Protein AF-A0ABD0PUJ6-F1 (afdb_monomer_lite)

pLDDT: mean 71.78, std 18.96, range [33.62, 95.44]

Structure (mmCIF, N/CA/C/O backbone):
data_AF-A0ABD0PUJ6-F1
#
_entry.id   AF-A0ABD0PUJ6-F1
#
loop_
_atom_site.group_PDB
_atom_site.id
_atom_site.type_symbol
_atom_site.label_atom_id
_atom_site.label_alt_id
_atom_site.label_comp_id
_atom_site.label_asym_id
_atom_site.label_entity_id
_atom_site.label_seq_id
_atom_site.pdbx_PDB_ins_code
_atom_site.Cartn_x
_atom_site.Cartn_y
_atom_site.Cartn_z
_atom_site.occupancy
_atom_site.B_iso_or_equiv
_atom_site.auth_seq_id
_atom_site.auth_comp_id
_atom_site.auth_asym_id
_atom_site.auth_atom_id
_atom_site.pdbx_PDB_model_num
ATOM 1 N N . CYS A 1 1 ? -11.481 25.353 15.584 1.00 48.19 1 CYS A N 1
ATOM 2 C CA . CYS A 1 1 ? -12.634 25.153 14.689 1.00 48.19 1 CYS A CA 1
ATOM 3 C C . CYS A 1 1 ? -12.083 24.660 13.369 1.00 48.19 1 CYS A C 1
ATOM 5 O O . CYS A 1 1 ? -11.490 25.476 12.678 1.00 48.19 1 CYS A O 1
ATOM 7 N N . ALA A 1 2 ? -12.184 23.362 13.084 1.00 64.25 2 ALA A N 1
ATOM 8 C CA . ALA A 1 2 ? -11.861 22.863 11.752 1.00 64.25 2 ALA A CA 1
ATOM 9 C C . ALA A 1 2 ? -12.960 23.329 10.790 1.00 64.25 2 ALA A C 1
ATOM 11 O O . ALA A 1 2 ? -14.138 23.351 11.170 1.00 64.25 2 ALA A O 1
ATOM 12 N N . SER A 1 3 ? -12.588 23.780 9.598 1.00 79.81 3 SER A N 1
ATOM 13 C CA . SER A 1 3 ? -13.576 24.074 8.559 1.00 79.81 3 SER A CA 1
ATOM 14 C C . SER A 1 3 ? -14.179 22.763 8.042 1.00 79.81 3 SER A C 1
ATOM 16 O O . SER A 1 3 ? -13.520 21.732 8.055 1.00 79.81 3 SER A O 1
ATOM 18 N N . GLU A 1 4 ? -15.429 22.774 7.579 1.00 75.75 4 GLU A N 1
ATOM 19 C CA . GLU A 1 4 ? -16.099 21.579 7.026 1.00 75.75 4 GLU A CA 1
ATOM 20 C C . GLU A 1 4 ? -15.274 20.906 5.914 1.00 75.75 4 GLU A C 1
ATOM 22 O O . GLU A 1 4 ? -15.232 19.687 5.807 1.00 75.75 4 GLU A O 1
ATOM 27 N N . ARG A 1 5 ? -14.523 21.709 5.152 1.00 75.00 5 ARG A N 1
ATOM 28 C CA . ARG A 1 5 ? -13.597 21.231 4.120 1.00 75.00 5 ARG A CA 1
ATOM 29 C C . ARG A 1 5 ? -12.412 20.456 4.693 1.00 75.00 5 ARG A C 1
ATOM 31 O O . ARG A 1 5 ? -12.070 19.427 4.140 1.00 75.00 5 ARG A O 1
ATOM 38 N N . GLU A 1 6 ? -11.835 20.910 5.804 1.00 81.25 6 GLU A N 1
ATOM 39 C CA . GLU A 1 6 ? -10.736 20.200 6.483 1.00 81.25 6 GLU A CA 1
ATOM 40 C C . GLU A 1 6 ? -11.202 18.861 7.074 1.00 81.25 6 GLU A C 1
ATOM 42 O O . GLU A 1 6 ? -10.411 17.935 7.212 1.00 81.25 6 GLU A O 1
ATOM 47 N N . VAL A 1 7 ? -12.485 18.738 7.428 1.00 80.81 7 VAL A N 1
ATOM 48 C CA . VAL A 1 7 ? -13.046 17.482 7.949 1.00 80.81 7 VAL A CA 1
ATOM 49 C C . VAL A 1 7 ? -13.240 16.456 6.828 1.00 80.81 7 VAL A C 1
ATOM 51 O O . VAL A 1 7 ? -12.871 15.292 6.989 1.00 80.81 7 VAL A O 1
ATOM 54 N N . LEU A 1 8 ? -13.748 16.896 5.676 1.00 82.12 8 LEU A N 1
ATOM 55 C CA . LEU A 1 8 ? -13.951 16.052 4.493 1.00 82.12 8 LEU A CA 1
ATOM 56 C C . LEU A 1 8 ? -12.642 15.657 3.783 1.00 82.12 8 LEU A C 1
ATOM 58 O O . LEU A 1 8 ? -12.652 14.796 2.913 1.00 82.12 8 LEU A O 1
ATOM 62 N N . GLU A 1 9 ? -11.502 16.252 4.144 1.00 83.44 9 GLU A N 1
ATOM 63 C CA . GLU A 1 9 ? -10.187 15.774 3.689 1.00 83.44 9 GLU A CA 1
ATOM 64 C C . GLU A 1 9 ? -9.782 14.445 4.348 1.00 83.44 9 GLU A C 1
ATOM 66 O O . GLU A 1 9 ? -8.914 13.744 3.830 1.00 83.44 9 GLU A O 1
ATOM 71 N N . VAL A 1 10 ? -10.388 14.099 5.490 1.00 83.06 10 VAL A N 1
ATOM 72 C CA . VAL A 1 10 ? -9.979 12.956 6.324 1.00 83.06 10 VAL A CA 1
ATOM 73 C C . VAL A 1 10 ? -11.026 11.838 6.344 1.00 83.06 10 VAL A C 1
ATOM 75 O O . VAL A 1 10 ? -10.687 10.699 6.655 1.00 83.06 10 VAL A O 1
ATOM 78 N N . CYS A 1 11 ? -12.287 12.136 6.029 1.00 87.81 11 CYS A N 1
ATOM 79 C CA . CYS A 1 11 ? -13.397 11.180 6.047 1.00 87.81 11 CYS A CA 1
ATOM 80 C C . CYS A 1 11 ? -14.320 11.371 4.840 1.00 87.81 11 CYS A C 1
ATOM 82 O O . CYS A 1 11 ? -14.325 12.437 4.228 1.00 87.81 11 CYS A O 1
ATOM 84 N N . ASP A 1 12 ? -15.102 10.340 4.513 1.00 89.56 12 ASP A N 1
ATOM 85 C CA . ASP A 1 12 ? -15.968 10.350 3.330 1.00 89.56 12 ASP A CA 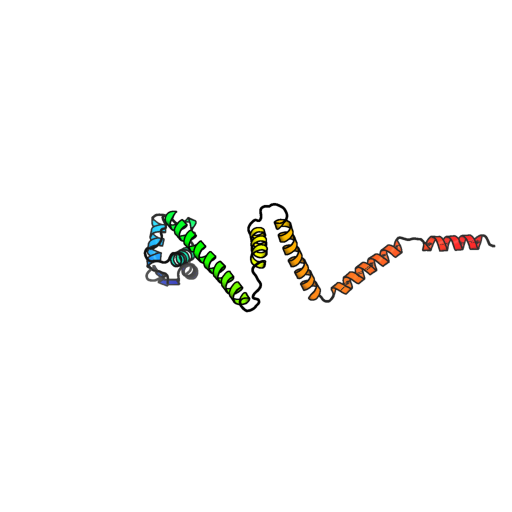1
ATOM 86 C C . ASP A 1 12 ? -17.255 11.160 3.564 1.00 89.56 12 ASP A C 1
ATOM 88 O O . ASP A 1 12 ? -17.769 11.787 2.638 1.00 89.56 12 ASP A O 1
ATOM 92 N N . ASP A 1 13 ? -17.765 11.170 4.801 1.00 90.94 13 ASP A N 1
ATOM 93 C CA . ASP A 1 13 ? -18.911 11.989 5.212 1.00 90.94 13 ASP A CA 1
ATOM 94 C C . ASP A 1 13 ? -18.836 12.345 6.710 1.00 90.94 13 ASP A C 1
ATOM 96 O O . ASP A 1 13 ? -18.272 11.603 7.524 1.00 90.94 13 ASP A O 1
ATOM 100 N N . TYR A 1 14 ? -19.417 13.485 7.084 1.00 91.00 14 TYR A N 1
ATOM 101 C CA . TYR A 1 14 ? -19.434 13.997 8.454 1.00 91.00 14 TYR A CA 1
ATOM 102 C C . TYR A 1 14 ? -20.808 14.559 8.828 1.00 91.00 14 TYR A C 1
ATOM 104 O O . TYR A 1 14 ? -21.217 15.627 8.366 1.00 91.00 14 TYR A O 1
ATOM 112 N N . ASP A 1 15 ? -21.489 13.879 9.753 1.00 90.25 15 ASP A N 1
ATOM 113 C CA . ASP A 1 15 ? -22.721 14.385 10.354 1.00 90.25 15 ASP A CA 1
ATOM 114 C C . ASP A 1 15 ? -22.376 15.287 11.545 1.00 90.25 15 ASP A C 1
ATOM 116 O O . ASP A 1 15 ? -22.024 14.833 12.641 1.00 90.25 15 ASP A O 1
ATOM 120 N N . ARG A 1 16 ? -22.513 16.599 11.336 1.00 87.44 16 ARG A N 1
ATOM 121 C CA . ARG A 1 16 ? -22.239 17.621 12.352 1.00 87.44 16 ARG A CA 1
ATOM 122 C C . ARG A 1 16 ? -23.242 17.616 13.508 1.00 87.44 16 ARG A C 1
ATOM 124 O O . ARG A 1 16 ? -22.875 18.026 14.609 1.00 87.44 16 ARG A O 1
ATOM 131 N N . GLU A 1 17 ? -24.490 17.205 13.284 1.00 89.94 17 GLU A N 1
ATOM 132 C CA . GLU A 1 17 ? -25.516 17.199 14.335 1.00 89.94 17 GLU A CA 1
ATOM 133 C C . GLU A 1 17 ? -25.237 16.100 15.361 1.00 89.94 17 GLU A C 1
ATOM 135 O O . GLU A 1 17 ? -25.413 16.308 16.564 1.00 89.94 17 GLU A O 1
ATOM 140 N N . ARG A 1 18 ? -24.752 14.949 14.886 1.00 90.44 18 ARG A N 1
ATOM 141 C CA . ARG A 1 18 ? -24.402 13.793 15.725 1.00 90.44 18 ARG A CA 1
ATOM 142 C C . ARG A 1 18 ? -22.924 13.719 16.094 1.00 90.44 18 ARG A C 1
ATOM 144 O O . ARG A 1 18 ? -22.562 12.968 16.996 1.00 90.44 18 ARG A O 1
ATOM 151 N N . ASN A 1 19 ? -22.090 14.533 15.448 1.00 88.75 19 ASN A N 1
ATOM 152 C CA . ASN A 1 19 ? -20.634 14.469 15.529 1.00 88.75 19 ASN A CA 1
ATOM 153 C C . ASN A 1 19 ? -20.108 13.060 15.193 1.00 88.75 19 ASN A C 1
ATOM 155 O O . ASN A 1 19 ? -19.276 12.498 15.911 1.00 88.75 19 ASN A O 1
ATOM 159 N N . GLU A 1 20 ? -20.634 12.495 14.109 1.00 91.00 20 GLU A N 1
ATOM 160 C CA . GLU A 1 20 ? -20.319 11.155 13.613 1.00 91.00 20 GLU A CA 1
ATOM 161 C C . GLU A 1 20 ? -19.512 11.261 12.311 1.00 91.00 20 GLU A C 1
ATOM 163 O O . GLU A 1 20 ? -19.820 12.076 11.442 1.00 91.00 20 GLU A O 1
ATOM 168 N N . PHE A 1 21 ? -18.466 10.441 12.195 1.00 90.94 21 PHE A N 1
ATOM 169 C CA . PHE A 1 21 ? -17.596 10.366 11.019 1.00 90.94 21 PHE A CA 1
ATOM 170 C C . PHE A 1 21 ? -17.865 9.059 10.284 1.00 90.94 21 PHE A C 1
ATOM 172 O O . PHE A 1 21 ? -17.883 7.993 10.909 1.00 90.94 21 PHE A O 1
ATOM 179 N N . PHE A 1 22 ? -18.026 9.138 8.968 1.00 91.12 22 PHE A N 1
ATOM 180 C CA . PHE A 1 22 ? -18.274 7.985 8.117 1.00 91.12 22 PHE A CA 1
ATOM 181 C C . PHE A 1 22 ? -17.071 7.703 7.221 1.00 91.12 22 PHE A C 1
ATOM 183 O O . PHE A 1 22 ? -16.451 8.604 6.655 1.00 91.12 22 PHE A O 1
ATOM 190 N N . PHE A 1 23 ? -16.768 6.413 7.106 1.00 91.81 23 PHE A N 1
ATOM 191 C CA . PHE A 1 23 ? -15.711 5.874 6.263 1.00 91.81 23 PHE A CA 1
ATOM 192 C C . PHE A 1 23 ? -16.315 4.720 5.459 1.00 91.81 23 PHE A C 1
ATOM 194 O O . PHE A 1 23 ? -16.749 3.729 6.053 1.00 91.81 23 PHE A O 1
ATOM 201 N N . ASP A 1 24 ? -16.343 4.822 4.131 1.00 91.12 24 ASP A N 1
ATOM 202 C CA . ASP A 1 24 ? -16.827 3.776 3.217 1.00 91.12 24 ASP A CA 1
ATOM 203 C C . ASP A 1 24 ? -15.743 2.706 3.003 1.00 91.12 24 ASP A C 1
ATOM 205 O O . ASP A 1 24 ? -15.257 2.441 1.902 1.00 91.12 24 ASP A O 1
ATOM 209 N N . ARG A 1 25 ? -15.269 2.147 4.121 1.00 91.00 25 ARG A N 1
ATOM 210 C CA . ARG A 1 25 ? -14.115 1.245 4.208 1.00 91.00 25 ARG A CA 1
ATOM 211 C C . ARG A 1 25 ? -14.482 -0.057 4.909 1.00 91.00 25 ARG A C 1
ATOM 213 O O . ARG A 1 25 ? -15.560 -0.215 5.483 1.00 91.00 25 ARG A O 1
ATOM 220 N N . HIS A 1 26 ? -13.559 -1.017 4.894 1.00 90.12 26 HIS A N 1
ATOM 221 C CA . HIS A 1 26 ? -13.810 -2.331 5.478 1.00 90.12 26 HIS A CA 1
ATOM 222 C C . HIS A 1 26 ? -13.917 -2.260 7.012 1.00 90.12 26 HIS A C 1
ATOM 224 O O . HIS A 1 26 ? -12.926 -2.063 7.720 1.00 90.12 26 HIS A O 1
ATOM 230 N N . SER A 1 27 ? -15.120 -2.487 7.543 1.00 90.62 27 SER A N 1
ATOM 231 C CA . SER A 1 27 ? -15.425 -2.356 8.977 1.00 90.62 27 SER A CA 1
ATOM 232 C C . SER A 1 27 ? -14.567 -3.255 9.875 1.00 90.62 27 SER A C 1
ATOM 234 O O . SER A 1 27 ? -14.161 -2.848 10.964 1.00 90.62 27 SER A O 1
ATOM 236 N N . GLU A 1 28 ? -14.228 -4.462 9.415 1.00 90.38 28 GLU A N 1
ATOM 237 C CA . GLU A 1 28 ? -13.378 -5.384 10.176 1.00 90.38 28 GLU A CA 1
ATOM 238 C C . GLU A 1 28 ? -11.932 -4.877 10.289 1.00 90.38 28 GLU A C 1
ATOM 240 O O . GLU A 1 28 ? -11.300 -5.033 11.333 1.00 90.38 28 GLU A O 1
ATOM 245 N N . ALA A 1 29 ? -11.423 -4.202 9.250 1.00 93.31 29 ALA A N 1
ATOM 246 C CA . ALA A 1 29 ? -10.083 -3.625 9.274 1.00 93.31 29 ALA A CA 1
ATOM 247 C C . ALA A 1 29 ? -10.011 -2.459 10.255 1.00 93.31 29 ALA A C 1
ATOM 249 O O . ALA A 1 29 ? -9.074 -2.378 11.055 1.00 93.31 29 ALA A O 1
ATOM 250 N N . PHE A 1 30 ? -11.046 -1.616 10.256 1.00 92.69 30 PHE A N 1
ATOM 251 C CA . PHE A 1 30 ? -11.155 -0.472 11.154 1.00 92.69 30 PHE A CA 1
ATOM 252 C C . PHE A 1 30 ? -10.999 -0.865 12.629 1.00 92.69 30 PHE A C 1
ATOM 254 O O . PHE A 1 30 ? -10.288 -0.196 13.378 1.00 92.69 30 PHE A O 1
ATOM 261 N N . GLY A 1 31 ? -11.568 -2.001 13.047 1.00 93.00 31 GLY A N 1
ATOM 262 C CA . GLY A 1 31 ? -11.396 -2.510 14.410 1.00 93.00 31 GLY A CA 1
ATOM 263 C C . GLY A 1 31 ? -9.926 -2.725 14.793 1.00 93.00 31 GLY A C 1
ATOM 264 O O . GLY A 1 31 ? -9.498 -2.328 15.877 1.00 93.00 31 GLY A O 1
ATOM 265 N N . PHE A 1 32 ? -9.124 -3.295 13.892 1.00 92.69 32 PHE A N 1
ATOM 266 C CA . PHE A 1 32 ? -7.699 -3.547 14.127 1.00 92.69 32 PHE A CA 1
ATOM 267 C C . PHE A 1 32 ? -6.852 -2.274 14.061 1.00 92.69 32 PHE A C 1
ATOM 269 O O . PHE A 1 32 ? -5.883 -2.143 14.811 1.00 92.69 32 PHE A O 1
ATOM 276 N N . ILE A 1 33 ? -7.251 -1.305 13.239 1.00 93.38 33 ILE A N 1
ATOM 277 C CA . ILE A 1 33 ? -6.629 0.023 13.200 1.00 93.38 33 ILE A CA 1
ATOM 278 C C . ILE A 1 33 ? -6.886 0.771 14.510 1.00 93.38 33 ILE A C 1
ATOM 280 O O . ILE A 1 33 ? -5.956 1.309 15.107 1.00 93.38 33 ILE A O 1
ATOM 284 N N . MET A 1 34 ? -8.108 0.717 15.042 1.00 92.12 34 MET A N 1
ATOM 285 C CA . MET A 1 34 ? -8.430 1.301 16.347 1.00 92.12 34 MET A CA 1
ATOM 286 C C . MET A 1 34 ? -7.661 0.629 17.493 1.00 92.12 34 MET A C 1
ATOM 288 O O . MET A 1 34 ? -7.227 1.302 18.432 1.00 92.12 34 MET A O 1
ATOM 292 N N . LEU A 1 35 ? -7.432 -0.688 17.419 1.00 92.44 35 LEU A N 1
ATOM 293 C CA . LEU A 1 35 ? -6.550 -1.386 18.361 1.00 92.44 35 LEU A CA 1
ATOM 294 C C . LEU A 1 35 ? -5.107 -0.877 18.268 1.00 92.44 35 LEU A C 1
ATOM 296 O O . LEU A 1 35 ? -4.473 -0.693 19.307 1.00 92.44 35 LEU A O 1
ATOM 300 N N . TYR A 1 36 ? -4.598 -0.608 17.067 1.00 93.75 36 TYR A N 1
ATOM 301 C CA . TYR A 1 36 ? -3.282 0.002 16.895 1.00 93.75 36 TYR A CA 1
ATOM 302 C C . TYR A 1 36 ? -3.221 1.409 17.498 1.00 93.75 36 TYR A C 1
ATOM 304 O O . TYR A 1 36 ? -2.312 1.677 18.278 1.00 93.75 36 TYR A O 1
ATOM 312 N N . VAL A 1 37 ? -4.215 2.267 17.257 1.00 93.75 37 VAL A N 1
ATOM 313 C CA . VAL A 1 37 ? -4.270 3.610 17.867 1.00 93.75 37 VAL A CA 1
ATOM 314 C C . VAL A 1 37 ? -4.269 3.529 19.400 1.00 93.75 37 VAL A C 1
ATOM 316 O O . VAL A 1 37 ? -3.638 4.342 20.072 1.00 93.75 37 VAL A O 1
ATOM 319 N N . LYS A 1 38 ? -4.939 2.524 19.976 1.00 94.00 38 LYS A N 1
ATOM 320 C CA . LYS A 1 38 ? -5.047 2.360 21.432 1.00 94.00 38 LYS A CA 1
ATOM 321 C C . LYS A 1 38 ? -3.825 1.708 22.085 1.00 94.00 38 LYS A C 1
ATOM 323 O O . LYS A 1 38 ? -3.465 2.075 23.201 1.00 94.00 38 LYS A O 1
ATOM 328 N N . TYR A 1 39 ? -3.239 0.699 21.446 1.00 92.12 39 TYR A N 1
ATOM 329 C CA . TYR A 1 39 ? -2.227 -0.177 22.052 1.00 92.12 39 TYR A CA 1
ATOM 330 C C . TYR A 1 39 ? -0.851 -0.093 21.380 1.00 92.12 39 TYR A C 1
ATOM 332 O O . TYR A 1 39 ? 0.102 -0.688 21.881 1.00 92.12 39 TYR A O 1
ATOM 340 N N . GLY A 1 40 ? -0.740 0.599 20.246 1.00 90.38 40 GLY A N 1
ATOM 341 C CA . GLY A 1 40 ? 0.488 0.750 19.464 1.00 90.38 40 GLY A CA 1
ATOM 342 C C . GLY A 1 40 ? 0.939 -0.516 18.733 1.00 90.38 40 GLY A C 1
ATOM 343 O O . GLY A 1 40 ? 2.065 -0.566 18.250 1.00 90.38 40 GLY A O 1
ATOM 344 N N . LYS A 1 41 ? 0.101 -1.559 18.675 1.00 87.25 41 LYS A N 1
ATOM 345 C CA . LYS A 1 41 ? 0.443 -2.849 18.058 1.00 87.25 41 LYS A CA 1
ATOM 346 C C . LYS A 1 41 ? -0.512 -3.187 16.930 1.00 87.25 41 LYS A C 1
ATOM 348 O O . LYS A 1 41 ? -1.682 -3.471 17.187 1.00 87.25 41 LYS A O 1
ATOM 353 N N . LEU A 1 42 ? 0.001 -3.199 15.703 1.00 93.00 42 LEU A N 1
ATOM 354 C CA . LEU A 1 42 ? -0.770 -3.556 14.521 1.00 93.00 42 LEU A CA 1
ATOM 355 C C . LEU A 1 42 ? -0.559 -5.031 14.178 1.00 93.00 42 LEU A C 1
ATOM 357 O O . LEU A 1 42 ? 0.564 -5.541 14.132 1.00 93.00 42 LEU A O 1
ATOM 361 N N . ARG A 1 43 ? -1.667 -5.724 13.934 1.00 91.94 43 ARG A N 1
ATOM 362 C CA . ARG A 1 43 ? -1.697 -7.109 13.468 1.00 91.94 43 ARG A CA 1
ATOM 363 C C . ARG A 1 43 ? -2.693 -7.225 12.334 1.00 91.94 43 ARG A C 1
ATOM 365 O O . ARG A 1 43 ? -3.621 -6.427 12.240 1.00 91.94 43 ARG A O 1
ATOM 372 N N . PHE A 1 44 ? -2.518 -8.256 11.522 1.00 92.25 44 PHE A N 1
ATOM 373 C CA . PHE A 1 44 ? -3.481 -8.575 10.486 1.00 92.25 44 PHE A CA 1
ATOM 374 C C . PHE A 1 44 ? -4.852 -8.944 11.043 1.00 92.25 44 PHE A C 1
ATOM 376 O O . PHE A 1 44 ? -4.969 -9.650 12.050 1.00 92.25 44 PHE A O 1
ATOM 383 N N . VAL A 1 45 ? -5.865 -8.532 10.292 1.00 91.62 45 VAL A N 1
ATOM 384 C CA . VAL A 1 45 ? -7.257 -8.912 10.500 1.00 91.62 45 VAL A CA 1
ATOM 385 C C . VAL A 1 45 ? -7.436 -10.389 10.111 1.00 91.62 45 VAL A C 1
ATOM 387 O O . VAL A 1 45 ? -6.979 -10.798 9.037 1.00 91.62 45 VAL A O 1
ATOM 390 N N . PRO A 1 46 ? -8.048 -11.223 10.970 1.00 89.25 46 PRO A N 1
ATOM 391 C CA . PRO A 1 46 ? -8.439 -12.583 10.619 1.00 89.25 46 PRO A CA 1
ATOM 392 C C . PRO A 1 46 ? -9.332 -12.600 9.378 1.00 89.25 46 PRO A C 1
ATOM 394 O O . PRO A 1 46 ? -10.099 -11.679 9.160 1.00 89.25 46 PRO A O 1
ATOM 397 N N . HIS A 1 47 ? -9.246 -13.650 8.562 1.00 88.44 47 HIS A N 1
ATOM 398 C CA . HIS A 1 47 ? -10.108 -13.836 7.381 1.00 88.44 47 HIS A CA 1
ATOM 399 C C . HIS A 1 47 ? -10.033 -12.742 6.297 1.00 88.44 47 HIS A C 1
ATOM 401 O O . HIS A 1 47 ? -10.733 -12.844 5.293 1.00 88.44 47 HIS A O 1
ATOM 407 N N . MET A 1 48 ? -9.133 -11.766 6.430 1.00 91.44 48 MET A N 1
ATOM 408 C CA . MET A 1 48 ? -8.848 -10.766 5.408 1.00 91.44 48 MET A CA 1
ATOM 409 C C . MET A 1 48 ? -7.575 -11.129 4.636 1.00 91.44 48 MET A C 1
ATOM 411 O O . MET A 1 48 ? -6.569 -11.534 5.224 1.00 91.44 48 MET A O 1
ATOM 415 N N . CYS A 1 49 ? -7.609 -10.967 3.312 1.00 91.56 49 CYS A N 1
ATOM 416 C CA . CYS A 1 49 ? -6.431 -11.125 2.457 1.00 91.56 49 CYS A CA 1
ATOM 417 C C . CYS A 1 49 ? -5.350 -10.096 2.825 1.00 91.56 49 CYS A C 1
ATOM 419 O O . CYS A 1 49 ? -5.660 -8.935 3.100 1.00 91.56 49 CYS A O 1
ATOM 421 N N . GLU A 1 50 ? -4.080 -10.500 2.779 1.00 91.31 50 GLU A N 1
ATOM 422 C CA . GLU A 1 50 ? -2.941 -9.669 3.169 1.00 91.31 50 GLU A CA 1
ATOM 423 C C . GLU A 1 50 ? -2.842 -8.391 2.325 1.00 91.31 50 GLU A C 1
ATOM 425 O O . GLU A 1 50 ? -2.647 -7.309 2.873 1.00 91.31 50 GLU A O 1
ATOM 430 N N . LEU A 1 51 ? -3.065 -8.500 1.010 1.00 91.31 51 LEU A N 1
ATOM 431 C CA . LEU A 1 51 ? -3.065 -7.357 0.089 1.00 91.31 51 LEU A CA 1
ATOM 432 C C . LEU A 1 51 ? -4.248 -6.413 0.340 1.00 91.31 51 LEU A C 1
ATOM 434 O O . LEU A 1 51 ? -4.105 -5.196 0.270 1.00 91.31 51 LEU A O 1
ATOM 438 N N . SER A 1 52 ? -5.418 -6.965 0.672 1.00 93.06 52 SER A N 1
ATOM 439 C CA . SER A 1 52 ? -6.589 -6.148 1.003 1.00 93.06 52 SER A CA 1
ATOM 440 C C . SER A 1 52 ? -6.364 -5.367 2.292 1.00 93.06 52 SER A C 1
ATOM 442 O O . SER A 1 52 ? -6.724 -4.197 2.365 1.00 93.06 52 SER A O 1
ATOM 444 N N . PHE A 1 53 ? -5.750 -5.995 3.295 1.00 94.00 53 PHE A N 1
ATOM 445 C CA . PHE A 1 53 ? -5.392 -5.310 4.529 1.00 94.00 53 PHE A CA 1
ATOM 446 C C . PHE A 1 53 ? -4.300 -4.258 4.304 1.00 94.00 53 PHE A C 1
ATOM 448 O O . PHE A 1 53 ? -4.358 -3.185 4.893 1.00 94.00 53 PHE A O 1
ATOM 455 N N . TYR A 1 54 ? -3.341 -4.521 3.415 1.00 93.12 54 TYR A N 1
ATOM 456 C CA . TYR A 1 54 ? -2.333 -3.536 3.029 1.00 93.12 54 TYR A CA 1
ATOM 457 C C . TYR A 1 54 ? -2.946 -2.292 2.363 1.00 93.12 54 TYR A C 1
ATOM 459 O O . TYR A 1 54 ? -2.553 -1.173 2.683 1.00 93.12 54 TYR A O 1
ATOM 467 N N . ASN A 1 55 ? -3.964 -2.457 1.512 1.00 93.38 55 ASN A N 1
ATOM 468 C CA . ASN A 1 55 ? -4.696 -1.320 0.940 1.00 93.38 55 ASN A CA 1
ATOM 469 C C . ASN A 1 55 ? -5.408 -0.483 2.008 1.00 93.38 55 ASN A C 1
ATOM 471 O O . ASN A 1 55 ? -5.415 0.744 1.920 1.00 93.38 55 ASN A O 1
ATOM 475 N N . GLU A 1 56 ? -5.984 -1.131 3.025 1.00 94.31 56 GLU A N 1
ATOM 476 C CA . GLU A 1 56 ? -6.517 -0.413 4.182 1.00 94.31 56 GLU A CA 1
ATOM 477 C C . GLU A 1 56 ? -5.391 0.335 4.895 1.00 94.31 56 GLU A C 1
ATOM 479 O O . GLU A 1 56 ? -5.497 1.540 5.083 1.00 94.31 56 GLU A O 1
ATOM 484 N N . MET A 1 57 ? -4.269 -0.316 5.211 1.00 92.88 57 MET A N 1
ATOM 485 C CA . MET A 1 57 ? -3.130 0.358 5.846 1.00 92.88 57 MET A CA 1
ATOM 486 C C . MET A 1 57 ? -2.699 1.625 5.101 1.00 92.88 57 MET A C 1
ATOM 488 O O . MET A 1 57 ? -2.520 2.653 5.746 1.00 92.88 57 MET A O 1
ATOM 492 N N . ILE A 1 58 ? -2.603 1.583 3.770 1.00 92.19 58 ILE A N 1
ATOM 493 C CA . ILE A 1 58 ? -2.280 2.763 2.957 1.00 92.19 58 ILE A CA 1
ATOM 494 C C . ILE A 1 58 ? -3.329 3.864 3.132 1.00 92.19 58 ILE A C 1
ATOM 496 O O . ILE A 1 58 ? -2.956 5.015 3.349 1.00 92.19 58 ILE A O 1
ATOM 500 N N . TYR A 1 59 ? -4.622 3.526 3.063 1.00 91.38 59 TYR A N 1
ATOM 501 C CA . TYR A 1 59 ? -5.707 4.493 3.262 1.00 91.38 59 TYR A CA 1
ATOM 502 C C . TYR A 1 59 ? -5.596 5.191 4.625 1.00 91.38 59 TYR A C 1
ATOM 504 O O . TYR A 1 59 ? -5.715 6.408 4.713 1.00 91.38 59 TYR A O 1
ATOM 512 N N . TRP A 1 60 ? -5.282 4.432 5.676 1.00 91.81 60 TRP A N 1
ATOM 513 C CA . TRP A 1 60 ? -5.114 4.954 7.034 1.00 91.81 60 TRP A CA 1
ATOM 514 C C . TRP A 1 60 ? -3.724 5.565 7.297 1.00 91.81 60 TRP A C 1
ATOM 516 O O . TRP A 1 60 ? -3.428 5.935 8.433 1.00 91.81 60 TRP A O 1
ATOM 526 N N . GLY A 1 61 ? -2.862 5.671 6.278 1.00 90.62 61 GLY A N 1
ATOM 527 C CA . GLY A 1 61 ? -1.529 6.272 6.384 1.00 90.62 61 GLY A CA 1
ATOM 528 C C . GLY A 1 61 ? -0.529 5.453 7.208 1.00 90.62 61 GLY A C 1
ATOM 529 O O . GLY A 1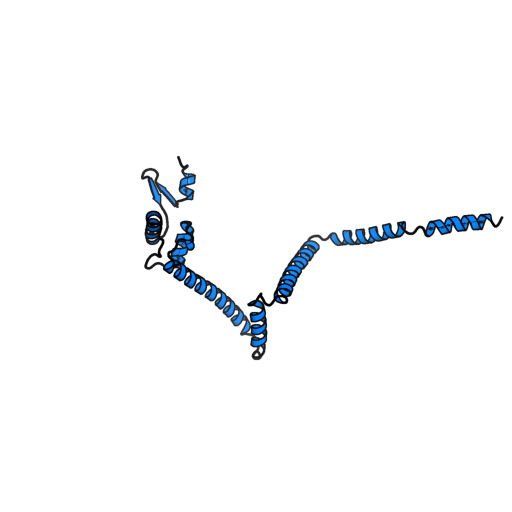 61 ? 0.384 6.010 7.815 1.00 90.62 61 GLY A O 1
ATOM 530 N N . LEU A 1 62 ? -0.707 4.133 7.272 1.00 92.44 62 LEU A N 1
ATOM 531 C CA . LEU A 1 62 ? 0.134 3.215 8.032 1.00 92.44 62 LEU A CA 1
ATOM 532 C C . LEU A 1 62 ? 1.182 2.553 7.134 1.00 92.44 62 LEU A C 1
ATOM 534 O O . LEU A 1 62 ? 0.866 1.941 6.115 1.00 92.44 62 LEU A O 1
ATOM 538 N N . GLU A 1 63 ? 2.437 2.601 7.568 1.00 89.31 63 GLU A N 1
ATOM 539 C CA . GLU A 1 63 ? 3.534 1.882 6.926 1.00 89.31 63 GLU A CA 1
ATOM 540 C C . GLU A 1 63 ? 3.593 0.408 7.360 1.00 89.31 63 GLU A C 1
ATOM 542 O O . GLU A 1 63 ? 3.146 0.031 8.448 1.00 89.31 63 GLU A O 1
ATOM 547 N N . SER A 1 64 ? 4.216 -0.441 6.535 1.00 86.31 64 SER A N 1
ATOM 548 C CA . SER A 1 64 ? 4.470 -1.853 6.870 1.00 86.31 64 SER A CA 1
ATOM 549 C C . SER A 1 64 ? 5.379 -2.033 8.088 1.00 86.31 64 SER A C 1
ATOM 551 O O . SER A 1 64 ? 5.288 -3.054 8.765 1.00 86.31 64 SER A O 1
ATOM 553 N N . SER A 1 65 ? 6.188 -1.023 8.416 1.00 84.62 65 SER A N 1
ATOM 554 C CA . SER A 1 65 ? 7.037 -0.959 9.611 1.00 84.62 65 SER A CA 1
ATOM 555 C C . SER A 1 65 ? 6.241 -0.962 10.925 1.00 84.62 65 SER A C 1
ATOM 557 O O . SER A 1 65 ? 6.774 -1.347 11.965 1.00 84.62 65 SER A O 1
ATOM 559 N N . HIS A 1 66 ? 4.962 -0.567 10.896 1.00 87.06 66 HIS A N 1
ATOM 560 C CA . HIS A 1 66 ? 4.085 -0.570 12.070 1.00 87.06 66 HIS A CA 1
ATOM 561 C C . HIS A 1 66 ? 3.530 -1.959 12.417 1.00 87.06 66 HIS A C 1
ATOM 563 O O . HIS A 1 66 ? 2.950 -2.138 13.492 1.00 87.06 66 HIS A O 1
ATOM 569 N N . LEU A 1 67 ? 3.677 -2.940 11.523 1.00 90.69 67 LEU A N 1
ATOM 570 C CA . LEU A 1 67 ? 3.251 -4.312 11.772 1.00 90.69 67 LEU A CA 1
ATOM 571 C C . LEU A 1 67 ? 4.196 -5.016 12.744 1.00 90.69 67 LEU A C 1
ATOM 573 O O . LEU A 1 67 ? 5.414 -4.879 12.691 1.00 90.69 67 LEU A O 1
ATOM 577 N N . GLU A 1 68 ? 3.629 -5.869 13.596 1.00 88.62 68 GLU A N 1
ATOM 578 C CA . GLU A 1 68 ? 4.429 -6.845 14.336 1.00 88.62 68 GLU A CA 1
ATOM 579 C C . GLU A 1 68 ? 5.197 -7.757 13.363 1.00 88.62 68 GLU A C 1
ATOM 581 O O . GLU A 1 68 ? 4.679 -8.133 12.309 1.00 88.62 68 GLU A O 1
ATOM 586 N N . PHE A 1 69 ? 6.403 -8.181 13.750 1.00 87.69 69 PHE A N 1
ATOM 587 C CA . PHE A 1 69 ? 7.341 -8.915 12.888 1.00 87.69 69 PHE A CA 1
ATOM 588 C C . PHE A 1 69 ? 6.716 -10.107 12.141 1.00 87.69 69 PHE A C 1
ATOM 590 O O . PHE A 1 69 ? 6.982 -10.321 10.960 1.00 87.69 69 PHE A O 1
ATOM 597 N N . CYS A 1 70 ? 5.850 -10.882 12.805 1.00 89.19 70 CYS A N 1
ATOM 598 C CA . CYS A 1 70 ? 5.175 -12.020 12.176 1.00 89.19 70 CYS A CA 1
ATOM 599 C C . CYS A 1 70 ? 4.197 -11.606 11.065 1.00 89.19 70 CYS A C 1
ATOM 601 O O . CYS A 1 70 ? 4.034 -12.331 10.087 1.00 89.19 70 CYS A O 1
ATOM 603 N N . CYS A 1 71 ? 3.548 -10.452 11.215 1.00 90.00 71 CYS A N 1
ATOM 604 C CA . CYS A 1 71 ? 2.632 -9.899 10.228 1.00 90.00 71 CYS A CA 1
ATOM 605 C C . CYS A 1 71 ? 3.419 -9.233 9.100 1.00 90.00 71 CYS A C 1
ATOM 607 O O . CYS A 1 71 ? 3.133 -9.489 7.939 1.00 90.00 71 CYS A O 1
ATOM 609 N N . GLN A 1 72 ? 4.455 -8.461 9.421 1.00 91.31 72 GLN A N 1
ATOM 610 C CA . GLN A 1 72 ? 5.299 -7.839 8.405 1.00 91.31 72 GLN A CA 1
ATOM 611 C C . GLN A 1 72 ? 5.909 -8.886 7.467 1.00 91.31 72 GLN A C 1
ATOM 613 O O . GLN A 1 72 ? 5.711 -8.817 6.261 1.00 91.31 72 GLN A O 1
ATOM 618 N N . ARG A 1 73 ? 6.533 -9.933 8.020 1.00 90.19 73 ARG A N 1
ATOM 619 C CA . ARG A 1 73 ? 7.113 -11.015 7.216 1.00 90.19 73 ARG A CA 1
ATOM 620 C C . ARG A 1 73 ? 6.086 -11.683 6.304 1.00 90.19 73 ARG A C 1
ATOM 622 O O . ARG A 1 73 ? 6.363 -11.935 5.141 1.00 90.19 73 ARG A O 1
ATOM 629 N N . ARG A 1 74 ? 4.887 -11.951 6.829 1.00 90.44 74 ARG A N 1
ATOM 630 C CA . ARG A 1 74 ? 3.807 -12.552 6.041 1.00 90.44 74 ARG A CA 1
ATOM 631 C C . ARG A 1 74 ? 3.355 -11.637 4.900 1.00 90.44 74 ARG A C 1
ATOM 633 O O . ARG A 1 74 ? 2.999 -12.141 3.844 1.00 90.44 74 ARG A O 1
ATOM 640 N N . LEU A 1 75 ? 3.353 -10.318 5.106 1.00 91.19 75 LEU A N 1
ATOM 641 C CA . LEU A 1 75 ? 3.068 -9.354 4.045 1.00 91.19 75 LEU A CA 1
ATOM 642 C C . LEU A 1 75 ? 4.170 -9.361 2.979 1.00 91.19 75 LEU A C 1
ATOM 644 O O . LEU A 1 75 ? 3.860 -9.439 1.795 1.00 91.19 75 LEU A O 1
ATOM 648 N N . ASP A 1 76 ? 5.432 -9.322 3.404 1.00 89.50 76 ASP A N 1
ATOM 649 C CA . ASP A 1 76 ? 6.592 -9.288 2.510 1.00 89.50 76 ASP A CA 1
ATOM 650 C C . ASP A 1 76 ? 6.660 -10.545 1.628 1.00 89.50 76 ASP A C 1
ATOM 652 O O . ASP A 1 76 ? 6.826 -10.435 0.411 1.00 89.50 76 ASP A O 1
ATOM 656 N N . ASP A 1 77 ? 6.440 -11.727 2.216 1.00 88.94 77 ASP A N 1
ATOM 657 C CA . ASP A 1 77 ? 6.379 -13.001 1.489 1.00 88.94 77 ASP A CA 1
ATOM 658 C C . ASP A 1 77 ? 5.294 -12.946 0.391 1.00 88.94 77 ASP A C 1
ATOM 660 O O . ASP A 1 77 ? 5.545 -13.269 -0.771 1.00 88.94 77 ASP A O 1
ATOM 664 N N . ARG A 1 78 ? 4.098 -12.433 0.719 1.00 88.75 78 ARG A N 1
ATOM 665 C CA . ARG A 1 78 ? 2.992 -12.283 -0.245 1.00 88.75 78 ARG A CA 1
ATOM 666 C C . ARG A 1 78 ? 3.263 -11.253 -1.339 1.00 88.75 78 ARG A C 1
ATOM 668 O O . ARG A 1 78 ? 2.840 -11.444 -2.482 1.00 88.75 78 ARG A O 1
ATOM 675 N N . MET A 1 79 ? 3.934 -10.156 -1.001 1.00 85.81 79 MET A N 1
ATOM 676 C CA . MET A 1 79 ? 4.297 -9.115 -1.962 1.00 85.81 79 MET A CA 1
ATOM 677 C C . MET A 1 79 ? 5.332 -9.640 -2.964 1.00 85.81 79 MET A C 1
ATOM 679 O O . MET A 1 79 ? 5.211 -9.392 -4.165 1.00 85.81 79 MET A O 1
ATOM 683 N N . SER A 1 80 ? 6.302 -10.423 -2.478 1.00 83.38 80 SER A N 1
ATOM 684 C CA . SER A 1 80 ? 7.291 -11.112 -3.308 1.00 83.38 80 SER A CA 1
ATOM 685 C C . SER A 1 80 ? 6.624 -12.088 -4.277 1.00 83.38 80 SER A C 1
ATOM 687 O O . SER A 1 80 ? 6.880 -11.999 -5.474 1.00 83.38 80 SER A O 1
ATOM 689 N N . ASP A 1 81 ? 5.730 -12.956 -3.794 1.00 81.25 81 ASP A N 1
ATOM 690 C CA . ASP A 1 81 ? 4.995 -13.917 -4.636 1.00 81.25 81 ASP A CA 1
ATOM 691 C C . ASP A 1 81 ? 4.185 -13.230 -5.746 1.00 81.25 81 ASP A C 1
ATOM 693 O O . ASP A 1 81 ? 4.079 -13.713 -6.873 1.00 81.25 81 ASP A O 1
ATOM 697 N N . THR A 1 82 ? 3.604 -12.073 -5.433 1.00 75.12 82 THR A N 1
ATOM 698 C CA . THR A 1 82 ? 2.836 -11.293 -6.405 1.00 75.12 82 THR A CA 1
ATOM 699 C C . THR A 1 82 ? 3.754 -10.740 -7.499 1.00 75.12 82 THR A C 1
ATOM 701 O O . THR A 1 82 ? 3.472 -10.889 -8.687 1.00 75.12 82 THR A O 1
ATOM 704 N N . TYR A 1 83 ? 4.885 -10.141 -7.119 1.00 69.12 83 TYR A N 1
ATOM 705 C CA . TYR A 1 83 ? 5.864 -9.597 -8.062 1.00 69.12 83 TYR A CA 1
ATOM 706 C C . TYR A 1 83 ? 6.515 -10.682 -8.935 1.00 69.12 83 TYR A C 1
ATOM 708 O O . TYR A 1 83 ? 6.706 -10.481 -10.140 1.00 69.12 83 TYR A O 1
ATOM 716 N N . THR A 1 84 ? 6.830 -11.846 -8.361 1.00 71.19 84 THR A N 1
ATOM 717 C CA . THR A 1 84 ? 7.365 -12.980 -9.123 1.00 71.19 84 THR A CA 1
ATOM 718 C C . THR A 1 84 ? 6.337 -13.511 -10.113 1.00 71.19 84 THR A C 1
ATOM 720 O O . THR A 1 84 ? 6.707 -13.737 -11.260 1.00 71.19 84 THR A O 1
ATOM 723 N N . HIS A 1 85 ? 5.053 -13.607 -9.749 1.00 68.88 85 HIS A N 1
ATOM 724 C CA . HIS A 1 85 ? 4.003 -14.035 -10.679 1.00 68.88 85 HIS A CA 1
ATOM 725 C C . HIS A 1 85 ? 3.863 -13.093 -11.882 1.00 68.88 85 HIS A C 1
ATOM 727 O O . HIS A 1 85 ? 3.837 -13.555 -13.020 1.00 68.88 85 HIS A O 1
ATOM 733 N N . PHE A 1 86 ? 3.858 -11.772 -11.661 1.00 57.56 86 PHE A N 1
ATOM 734 C CA . PHE A 1 86 ? 3.861 -10.798 -12.762 1.00 57.56 86 PHE A CA 1
ATOM 735 C C . PHE A 1 86 ? 5.102 -10.944 -13.651 1.00 57.56 86 PHE A C 1
ATOM 737 O O . PHE A 1 86 ? 5.010 -10.876 -14.876 1.00 57.56 86 PHE A O 1
ATOM 744 N N . THR A 1 87 ? 6.264 -11.191 -13.047 1.00 59.78 87 THR A N 1
ATOM 745 C CA . THR A 1 87 ? 7.516 -11.404 -13.784 1.00 59.78 87 THR A CA 1
ATOM 746 C C . THR A 1 87 ? 7.459 -12.699 -14.607 1.00 59.78 87 THR A C 1
ATOM 748 O O . THR A 1 87 ? 7.836 -12.707 -15.778 1.00 59.78 87 THR A O 1
ATOM 751 N N . GLU A 1 88 ? 6.939 -13.790 -14.042 1.00 60.03 88 GLU A N 1
ATOM 752 C CA . GLU A 1 88 ? 6.758 -15.077 -14.721 1.00 60.03 88 GLU A CA 1
ATOM 753 C C . GLU A 1 88 ? 5.699 -15.029 -15.835 1.00 60.03 88 GLU 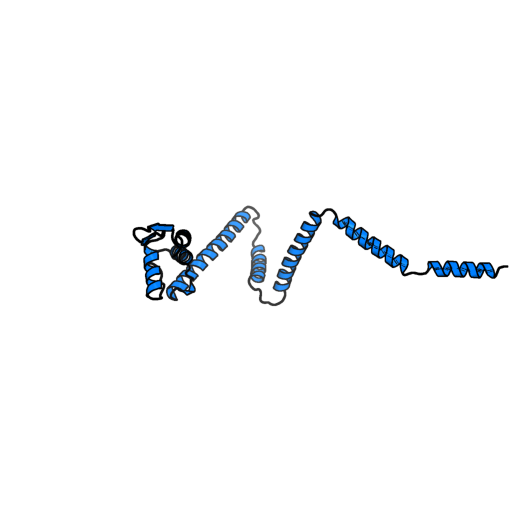A C 1
ATOM 755 O O . GLU A 1 88 ? 5.892 -15.650 -16.878 1.00 60.03 88 GLU A O 1
ATOM 760 N N . GLU A 1 89 ? 4.607 -14.276 -15.679 1.00 55.47 89 GLU A N 1
ATOM 761 C CA . GLU A 1 89 ? 3.625 -14.049 -16.750 1.00 55.47 89 GLU A CA 1
ATOM 762 C C . GLU A 1 89 ? 4.201 -13.208 -17.896 1.00 55.47 89 GLU A C 1
ATOM 764 O O . GLU A 1 89 ? 3.972 -13.520 -19.068 1.00 55.47 89 GLU A O 1
ATOM 769 N N . HIS A 1 90 ? 5.028 -12.204 -17.590 1.00 49.31 90 HIS A N 1
ATOM 770 C CA . HIS A 1 90 ? 5.832 -11.507 -18.598 1.00 49.31 90 HIS A CA 1
ATOM 771 C C . HIS A 1 90 ? 6.804 -12.458 -19.316 1.00 49.31 90 HIS A C 1
ATOM 773 O O . HIS A 1 90 ? 7.024 -12.331 -20.521 1.00 49.31 90 HIS A O 1
ATOM 779 N N . HIS A 1 91 ? 7.358 -13.448 -18.610 1.00 51.00 91 HIS A N 1
ATOM 780 C CA . HIS A 1 91 ? 8.176 -14.492 -19.227 1.00 51.00 91 HIS A CA 1
ATOM 781 C C . HIS A 1 91 ? 7.352 -15.443 -20.111 1.00 51.00 91 HIS A C 1
ATOM 783 O O . HIS A 1 91 ? 7.813 -15.787 -21.196 1.00 51.00 91 HIS A O 1
ATOM 789 N N . LYS A 1 92 ? 6.131 -15.825 -19.709 1.00 52.22 92 LYS A N 1
ATOM 790 C CA . LYS A 1 92 ? 5.242 -16.703 -20.496 1.00 52.22 92 LYS A CA 1
ATOM 791 C C . LYS A 1 92 ? 4.699 -16.029 -21.753 1.00 52.22 92 LYS A C 1
ATOM 793 O O . LYS A 1 92 ? 4.726 -16.637 -22.815 1.00 52.22 92 LYS A O 1
ATOM 798 N N . THR A 1 93 ? 4.280 -14.769 -21.664 1.00 50.00 93 THR A N 1
ATOM 799 C CA . THR A 1 93 ? 3.837 -13.985 -22.834 1.00 50.00 93 THR A CA 1
ATOM 800 C C . THR A 1 93 ? 4.977 -13.743 -23.829 1.00 50.00 93 THR A C 1
ATOM 802 O O . THR A 1 93 ? 4.756 -13.757 -25.041 1.00 50.00 93 THR A O 1
ATOM 805 N N . ALA A 1 94 ? 6.218 -13.609 -23.346 1.00 48.22 94 ALA A N 1
ATOM 806 C CA . ALA A 1 94 ? 7.402 -13.569 -24.201 1.00 48.22 94 ALA A CA 1
ATOM 807 C C . ALA A 1 94 ? 7.746 -14.929 -24.844 1.00 48.22 94 ALA A C 1
ATOM 809 O O . ALA A 1 94 ? 8.330 -14.935 -25.925 1.00 48.22 94 ALA A O 1
ATOM 810 N N . ASP A 1 95 ? 7.399 -16.061 -24.220 1.00 48.72 95 ASP A N 1
ATOM 811 C CA . ASP A 1 95 ? 7.622 -17.416 -24.761 1.00 48.72 95 ASP A CA 1
ATOM 812 C C . ASP A 1 95 ? 6.509 -17.865 -25.734 1.00 48.72 95 ASP A C 1
ATOM 814 O O . ASP A 1 95 ? 6.786 -18.519 -26.742 1.00 48.72 95 ASP A O 1
ATOM 818 N N . GLU A 1 96 ? 5.254 -17.454 -25.515 1.00 48.31 96 GLU A N 1
ATOM 819 C CA . GLU A 1 96 ? 4.143 -17.718 -26.445 1.00 48.31 96 GLU A CA 1
ATOM 820 C C . GLU A 1 96 ? 4.339 -16.998 -27.789 1.00 48.31 96 GLU A C 1
ATOM 822 O O . GLU A 1 96 ? 4.113 -17.597 -28.839 1.00 48.31 96 GLU A O 1
ATOM 827 N N . PHE A 1 97 ? 4.897 -15.779 -27.790 1.00 40.97 97 PHE A N 1
ATOM 828 C CA . PHE A 1 97 ? 5.302 -15.086 -29.024 1.00 40.97 97 PHE A CA 1
ATOM 829 C C . PHE A 1 97 ? 6.462 -15.786 -29.766 1.00 40.97 97 PHE A C 1
ATOM 831 O O . PHE A 1 97 ? 6.699 -15.534 -30.945 1.00 40.97 97 PHE A O 1
ATOM 838 N N . ARG A 1 98 ? 7.195 -16.687 -29.098 1.00 43.16 98 ARG A N 1
ATOM 839 C CA . ARG A 1 98 ? 8.345 -17.418 -29.663 1.00 43.16 98 ARG A CA 1
ATOM 840 C C . ARG A 1 98 ? 7.996 -18.824 -30.150 1.00 43.16 98 ARG A C 1
ATOM 842 O O . ARG A 1 98 ? 8.865 -19.496 -30.698 1.00 43.16 98 ARG A O 1
ATOM 849 N N . THR A 1 99 ? 6.755 -19.279 -29.969 1.00 40.44 99 THR A N 1
ATOM 850 C CA . THR A 1 99 ? 6.364 -20.658 -30.310 1.00 40.44 99 THR A CA 1
ATOM 851 C C . THR A 1 99 ? 6.006 -20.839 -31.796 1.00 40.44 99 THR A C 1
ATOM 853 O O . THR A 1 99 ? 5.952 -21.972 -32.271 1.00 40.44 99 THR A O 1
ATOM 856 N N . GLU A 1 100 ? 5.860 -19.764 -32.581 1.00 44.09 100 GLU A N 1
ATOM 857 C CA . GLU A 1 100 ? 5.586 -19.879 -34.026 1.00 44.09 100 GLU A CA 1
ATOM 858 C C . GLU A 1 100 ? 6.834 -19.980 -34.920 1.00 44.09 100 GLU A C 1
ATOM 860 O O . GLU A 1 100 ? 6.700 -20.311 -36.098 1.00 44.09 100 GLU A O 1
ATOM 865 N N . GLU A 1 101 ? 8.054 -19.794 -34.400 1.00 41.16 101 GLU A N 1
ATOM 866 C CA . GLU A 1 101 ? 9.254 -19.872 -35.239 1.00 41.16 101 GLU A CA 1
ATOM 867 C C . GLU A 1 101 ? 10.357 -20.777 -34.669 1.00 41.16 101 GLU A C 1
ATOM 869 O O . GLU A 1 101 ? 10.985 -20.517 -33.647 1.00 41.16 101 GLU A O 1
ATOM 874 N N . SER A 1 102 ? 10.660 -21.811 -35.455 1.00 33.62 102 SER A N 1
ATOM 875 C CA . SER A 1 102 ? 11.897 -22.595 -35.458 1.00 33.62 102 SER A CA 1
ATOM 876 C C . SER A 1 102 ? 12.094 -23.679 -34.394 1.00 33.62 102 SER A C 1
ATOM 878 O O . SER A 1 102 ? 12.697 -23.526 -33.331 1.00 33.62 102 SER A O 1
ATOM 880 N N . THR A 1 103 ? 11.806 -24.889 -34.862 1.00 38.66 103 THR A N 1
ATOM 881 C CA . THR A 1 103 ? 12.451 -26.155 -34.518 1.00 38.66 103 THR A CA 1
ATOM 882 C C . THR A 1 103 ? 13.986 -26.118 -34.716 1.00 38.66 103 THR A C 1
ATOM 884 O O . THR A 1 103 ? 14.491 -26.800 -35.602 1.00 38.66 103 THR A O 1
ATOM 887 N N . ASN A 1 104 ? 14.769 -25.333 -33.955 1.00 45.59 104 ASN A N 1
ATOM 888 C CA . ASN A 1 104 ? 16.248 -25.438 -33.980 1.00 45.59 104 ASN A CA 1
ATOM 889 C C . ASN A 1 104 ? 17.015 -24.783 -32.795 1.00 45.59 104 ASN A C 1
ATOM 891 O O . ASN A 1 104 ? 18.104 -24.247 -32.980 1.00 45.59 104 ASN A O 1
ATOM 895 N N . GLY A 1 105 ? 16.483 -24.772 -31.567 1.00 43.16 105 GLY A N 1
ATOM 896 C CA . GLY A 1 105 ? 16.942 -23.818 -30.533 1.00 43.16 105 GLY A CA 1
ATOM 897 C C . GLY A 1 105 ? 17.807 -24.306 -29.356 1.00 43.16 105 GLY A C 1
ATOM 898 O O . GLY A 1 105 ? 18.035 -23.532 -28.432 1.00 43.16 105 GLY A O 1
ATOM 899 N N . LYS A 1 106 ? 18.309 -25.550 -29.294 1.00 45.72 106 LYS A N 1
ATOM 900 C CA . LYS A 1 106 ? 18.969 -26.065 -28.058 1.00 45.72 106 LYS A CA 1
ATOM 901 C C . LYS A 1 106 ? 20.308 -25.405 -27.679 1.00 45.72 106 LYS A C 1
ATOM 903 O O . LYS A 1 106 ? 20.765 -25.575 -26.551 1.00 45.72 106 LYS A O 1
ATOM 908 N N . ARG A 1 107 ? 20.961 -24.681 -28.595 1.00 43.78 107 ARG A N 1
ATOM 909 C CA . ARG A 1 107 ? 22.188 -23.913 -28.293 1.00 43.78 107 ARG A CA 1
ATOM 910 C C . ARG A 1 107 ? 21.890 -22.493 -27.820 1.00 43.78 107 ARG A C 1
ATOM 912 O O . ARG A 1 107 ? 22.752 -21.900 -27.172 1.00 43.78 107 ARG A O 1
ATOM 919 N N . ASP A 1 108 ? 20.687 -21.990 -28.096 1.00 52.50 108 ASP A N 1
ATOM 920 C CA . ASP A 1 108 ? 20.358 -20.594 -27.841 1.00 52.50 108 ASP A CA 1
ATOM 921 C C . ASP A 1 108 ? 20.041 -20.298 -26.374 1.00 52.50 108 ASP A C 1
ATOM 923 O O . ASP A 1 108 ? 20.399 -19.251 -25.840 1.00 52.50 108 ASP A O 1
ATOM 927 N N . SER A 1 109 ? 19.504 -21.281 -25.654 1.00 54.97 109 SER A N 1
ATOM 928 C CA . SER A 1 109 ? 19.202 -21.118 -24.231 1.00 54.97 109 SER A CA 1
ATOM 929 C C . SER A 1 109 ? 20.443 -20.834 -23.381 1.00 54.97 109 SER A C 1
ATOM 931 O O . SER A 1 109 ? 20.364 -20.072 -22.428 1.00 54.97 109 SER A O 1
ATOM 933 N N . LYS A 1 110 ? 21.615 -21.383 -23.733 1.00 53.31 110 LYS A N 1
ATOM 934 C CA . LYS A 1 110 ? 22.839 -21.219 -22.930 1.00 53.31 110 LYS A CA 1
ATOM 935 C C . LYS A 1 110 ? 23.497 -19.851 -23.089 1.00 53.31 110 LYS A C 1
ATOM 937 O O . LYS A 1 110 ? 24.101 -19.383 -22.127 1.00 53.31 110 LYS A O 1
ATOM 942 N N . TRP A 1 111 ? 23.424 -19.218 -24.265 1.00 54.19 111 TRP A N 1
ATOM 943 C CA . TRP A 1 111 ? 23.944 -17.853 -24.416 1.00 54.19 111 TRP A CA 1
ATOM 944 C C . TRP A 1 111 ? 22.995 -16.845 -23.784 1.00 54.19 111 TRP A C 1
ATOM 946 O O . TRP A 1 111 ? 23.472 -15.928 -23.129 1.00 54.19 111 TRP A O 1
ATOM 956 N N . LEU A 1 112 ? 21.683 -17.058 -23.897 1.00 57.12 112 LEU A N 1
ATOM 957 C CA . LEU A 1 112 ? 20.669 -16.244 -23.231 1.00 57.12 112 LEU A CA 1
ATOM 958 C C . LEU A 1 112 ? 20.784 -16.337 -21.710 1.00 57.12 112 LEU A C 1
ATOM 960 O O . LEU A 1 112 ? 20.847 -15.309 -21.050 1.00 57.12 112 LEU A O 1
ATOM 964 N N . GLU A 1 113 ? 20.925 -17.544 -21.162 1.00 58.38 113 GLU A N 1
ATOM 965 C CA . GLU A 1 113 ? 21.205 -17.785 -19.740 1.00 58.38 113 GLU A CA 1
ATOM 966 C C . GLU A 1 113 ? 22.514 -17.107 -19.307 1.00 58.38 113 GLU A C 1
ATOM 968 O O . GLU A 1 113 ? 22.608 -16.514 -18.234 1.00 58.38 113 GLU A O 1
ATOM 973 N N . ARG A 1 114 ? 23.547 -17.160 -20.159 1.00 54.56 114 ARG A N 1
ATOM 974 C CA . ARG A 1 114 ? 24.840 -16.535 -19.876 1.00 54.56 114 ARG A CA 1
ATOM 975 C C . ARG A 1 114 ? 24.752 -15.015 -19.913 1.00 54.56 114 ARG A C 1
ATOM 977 O O . ARG A 1 114 ? 25.292 -14.387 -19.011 1.00 54.56 114 ARG A O 1
ATOM 984 N N . MET A 1 115 ? 24.040 -14.429 -20.872 1.00 56.22 115 MET A N 1
ATOM 985 C CA . MET A 1 115 ? 23.744 -12.996 -20.882 1.00 56.22 115 MET A CA 1
ATOM 986 C C . MET A 1 115 ? 22.916 -12.602 -19.663 1.00 56.22 115 MET A C 1
ATOM 988 O O . MET A 1 115 ? 23.260 -11.637 -18.997 1.00 56.22 115 MET A O 1
ATOM 992 N N . ARG A 1 116 ? 21.889 -13.383 -19.316 1.00 57.22 116 ARG A N 1
ATOM 993 C CA . ARG A 1 116 ? 21.019 -13.145 -18.162 1.00 57.22 116 ARG A CA 1
ATOM 994 C C . ARG A 1 116 ? 21.803 -13.130 -16.846 1.00 57.22 116 ARG A C 1
ATOM 996 O O . ARG A 1 116 ? 21.672 -12.174 -16.095 1.00 57.22 116 ARG A O 1
ATOM 1003 N N . ARG A 1 117 ? 22.716 -14.084 -16.626 1.00 55.41 117 ARG A N 1
ATOM 1004 C CA . ARG A 1 117 ? 23.637 -14.063 -15.469 1.00 55.41 117 ARG A CA 1
ATOM 1005 C C . ARG A 1 117 ? 24.577 -12.861 -15.470 1.00 55.41 117 ARG A C 1
ATOM 1007 O O . ARG A 1 117 ? 24.969 -12.388 -14.415 1.00 55.41 117 ARG A O 1
ATOM 1014 N N . THR A 1 118 ? 24.922 -12.357 -16.653 1.00 54.09 118 THR A N 1
ATOM 1015 C CA . THR A 1 118 ? 25.733 -11.137 -16.788 1.00 54.09 118 THR A CA 1
ATOM 1016 C C . THR A 1 118 ? 24.919 -9.873 -16.462 1.00 54.09 118 THR A C 1
ATOM 1018 O O . THR A 1 118 ? 25.504 -8.865 -16.081 1.00 54.09 118 THR A O 1
ATOM 1021 N N . PHE A 1 119 ? 23.584 -9.922 -16.578 1.00 56.31 119 PHE A N 1
ATOM 1022 C CA . PHE A 1 119 ? 22.665 -8.850 -16.172 1.00 56.31 119 PHE A CA 1
ATOM 1023 C C . PHE A 1 119 ? 22.248 -8.928 -14.690 1.00 56.31 119 PHE A C 1
ATOM 1025 O O . PHE A 1 119 ? 22.003 -7.887 -14.089 1.00 56.31 119 PHE A O 1
ATOM 1032 N N . GLU A 1 120 ? 22.185 -10.124 -14.091 1.00 53.41 120 GLU A N 1
ATOM 1033 C CA . GLU A 1 120 ? 21.793 -10.324 -12.681 1.00 53.41 120 GLU A CA 1
ATOM 1034 C C . GLU A 1 120 ? 22.913 -10.008 -11.663 1.00 53.41 120 GLU A C 1
ATOM 1036 O O . GLU A 1 120 ? 22.612 -9.773 -10.495 1.00 53.41 120 GLU A O 1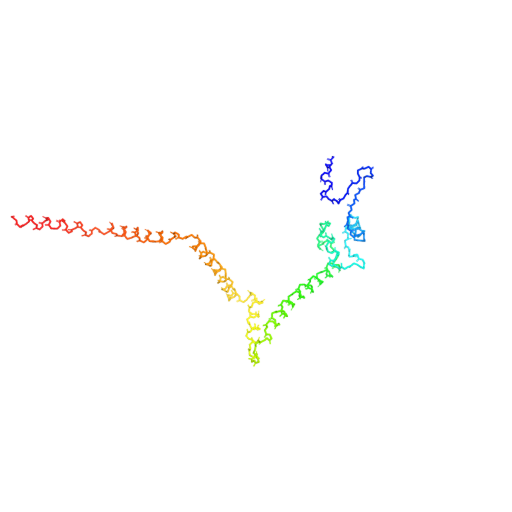
ATOM 1041 N N . GLU A 1 121 ? 24.189 -9.943 -12.075 1.00 46.84 121 GLU A N 1
ATOM 1042 C CA . GLU A 1 121 ? 25.344 -9.736 -11.179 1.00 46.84 121 GLU A CA 1
ATOM 1043 C C . GLU A 1 121 ? 26.103 -8.415 -11.493 1.00 46.84 121 GLU A C 1
ATOM 1045 O O . GLU A 1 121 ? 27.067 -8.398 -12.262 1.00 46.84 121 GLU A O 1
ATOM 1050 N N . PRO A 1 122 ? 25.714 -7.262 -10.911 1.00 50.81 122 PRO A N 1
ATOM 1051 C CA . PRO A 1 122 ? 26.309 -5.956 -11.231 1.00 50.81 122 PRO A CA 1
ATOM 1052 C C . PRO A 1 122 ? 27.694 -5.702 -10.592 1.00 50.81 122 PRO A C 1
ATOM 1054 O O . PRO A 1 122 ? 28.236 -4.603 -10.717 1.00 50.81 122 PRO A O 1
ATOM 1057 N N . THR A 1 123 ? 28.298 -6.683 -9.908 1.00 49.41 123 THR A N 1
ATOM 1058 C CA . THR A 1 123 ? 29.470 -6.494 -9.027 1.00 49.41 123 THR A CA 1
ATOM 1059 C C . THR A 1 123 ? 30.775 -7.160 -9.483 1.00 49.41 123 THR A C 1
ATOM 1061 O O . THR A 1 123 ? 31.743 -7.155 -8.727 1.00 49.41 123 THR A O 1
ATOM 1064 N N . SER A 1 124 ? 30.915 -7.605 -10.739 1.00 50.22 124 SER A N 1
ATOM 1065 C CA . SER A 1 124 ? 32.243 -7.899 -11.328 1.00 50.22 124 SER A CA 1
ATOM 1066 C C . SER A 1 124 ? 32.857 -6.657 -12.016 1.00 50.22 124 SER A C 1
ATOM 1068 O O . SER A 1 124 ? 33.312 -6.686 -13.160 1.00 50.22 124 SER A O 1
ATOM 1070 N N . SER A 1 125 ? 32.788 -5.532 -11.302 1.00 58.12 125 SER A N 1
ATOM 1071 C CA . SER A 1 125 ? 33.520 -4.254 -11.380 1.00 58.12 125 SER A CA 1
ATOM 1072 C C . SER A 1 125 ? 33.679 -3.448 -12.6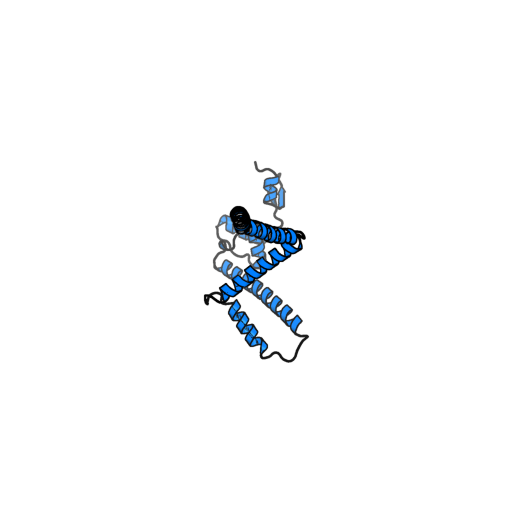87 1.00 58.12 125 SER A C 1
ATOM 1074 O O . SER A 1 125 ? 33.929 -2.256 -12.553 1.00 58.12 125 SER A O 1
ATOM 1076 N N . LEU A 1 126 ? 33.572 -3.976 -13.913 1.00 57.06 126 LEU A N 1
ATOM 1077 C CA . LEU A 1 126 ? 33.867 -3.172 -15.127 1.00 57.06 126 LEU A CA 1
ATOM 1078 C C . LEU A 1 126 ? 32.886 -3.377 -16.286 1.00 57.06 126 LEU A C 1
ATOM 1080 O O . LEU A 1 126 ? 32.413 -2.402 -16.865 1.00 57.06 126 LEU A O 1
ATOM 1084 N N . ALA A 1 127 ? 32.526 -4.618 -16.618 1.00 57.97 127 ALA A N 1
ATOM 1085 C CA . ALA A 1 127 ? 31.682 -4.888 -17.787 1.00 57.97 127 ALA A CA 1
ATOM 1086 C C . ALA A 1 127 ? 30.259 -4.314 -17.642 1.00 57.97 127 ALA A C 1
ATOM 1088 O O . ALA A 1 127 ? 29.749 -3.686 -18.566 1.00 57.97 127 ALA A O 1
ATOM 1089 N N . ALA A 1 128 ? 29.647 -4.459 -16.464 1.00 63.06 128 ALA A N 1
ATOM 1090 C CA . ALA A 1 128 ? 28.314 -3.926 -16.185 1.00 63.06 128 ALA A CA 1
ATOM 1091 C C . ALA A 1 128 ? 28.284 -2.386 -16.188 1.00 63.06 128 ALA A C 1
ATOM 1093 O O . ALA A 1 128 ? 27.346 -1.790 -16.711 1.00 63.06 128 ALA A O 1
ATOM 1094 N N . GLN A 1 129 ? 29.338 -1.733 -15.683 1.00 67.44 129 GLN A N 1
ATOM 1095 C CA . GLN A 1 129 ? 29.467 -0.272 -15.739 1.00 67.44 129 GLN A CA 1
ATOM 1096 C C . GLN A 1 129 ? 29.625 0.225 -17.178 1.00 67.44 129 GLN A C 1
ATOM 1098 O O . GLN A 1 129 ? 29.022 1.230 -17.554 1.00 67.44 129 GLN A O 1
ATOM 1103 N N . ILE A 1 130 ? 30.381 -0.497 -18.009 1.00 81.50 130 ILE A N 1
ATOM 1104 C CA . ILE A 1 130 ? 30.535 -0.166 -19.428 1.00 81.50 130 ILE A CA 1
ATOM 1105 C C . ILE A 1 130 ? 29.191 -0.315 -20.149 1.00 81.50 130 ILE A C 1
ATOM 1107 O O . ILE A 1 130 ? 28.779 0.592 -20.858 1.00 81.50 130 ILE A O 1
ATOM 1111 N N . LEU A 1 131 ? 28.452 -1.400 -19.926 1.00 79.12 131 LEU A N 1
ATOM 1112 C CA . LEU A 1 131 ? 27.145 -1.588 -20.564 1.00 79.12 131 LEU A CA 1
ATOM 1113 C C . LEU A 1 131 ? 26.109 -0.551 -20.108 1.00 79.12 131 LEU A C 1
ATOM 1115 O O . LEU A 1 131 ? 25.413 0.027 -20.943 1.00 79.12 131 LEU A O 1
ATOM 1119 N N . ALA A 1 132 ? 26.049 -0.256 -18.807 1.00 79.25 132 ALA A N 1
ATOM 1120 C CA . ALA A 1 132 ? 25.168 0.777 -18.270 1.00 79.25 132 ALA A CA 1
ATOM 1121 C C . ALA A 1 132 ? 25.522 2.164 -18.831 1.00 79.25 132 ALA A C 1
ATOM 1123 O O . ALA A 1 132 ? 24.645 2.870 -19.326 1.00 79.25 132 ALA A O 1
ATOM 1124 N N . SER A 1 133 ? 26.805 2.532 -18.843 1.00 85.31 133 SER A N 1
ATOM 1125 C CA . SER A 1 133 ? 27.252 3.811 -19.411 1.00 85.31 133 SER A CA 1
ATOM 1126 C C . SER A 1 133 ? 26.972 3.911 -20.912 1.00 85.31 133 SER A C 1
ATOM 1128 O O . SER A 1 133 ? 26.458 4.933 -21.356 1.00 85.31 133 SER A O 1
ATOM 1130 N N . VAL A 1 134 ? 27.198 2.845 -21.687 1.00 87.62 134 VAL A N 1
ATOM 1131 C CA . VAL A 1 134 ? 26.846 2.786 -23.116 1.00 87.62 134 VAL A CA 1
ATOM 1132 C C . VAL A 1 134 ? 25.342 2.971 -23.327 1.00 87.62 134 VAL A C 1
ATOM 1134 O O . VAL A 1 134 ? 24.948 3.721 -24.218 1.00 87.62 134 VAL A O 1
ATOM 1137 N N . SER A 1 135 ? 24.496 2.355 -22.495 1.00 90.00 135 SER A N 1
ATOM 1138 C CA . SER A 1 135 ? 23.037 2.499 -22.605 1.00 90.00 135 SER A CA 1
ATOM 1139 C C . SER A 1 135 ? 22.572 3.938 -22.356 1.00 90.00 135 SER A C 1
ATOM 1141 O O . SER A 1 135 ? 21.783 4.480 -23.130 1.00 90.00 135 SER A O 1
ATOM 1143 N N . VAL A 1 136 ? 23.130 4.599 -21.338 1.00 91.50 136 VAL A N 1
ATOM 1144 C CA . VAL A 1 136 ? 22.818 5.994 -21.005 1.00 91.50 136 VAL A CA 1
ATOM 1145 C C . VAL A 1 136 ? 23.312 6.934 -22.103 1.00 91.50 136 VAL A C 1
ATOM 1147 O O . VAL A 1 136 ? 22.575 7.821 -22.527 1.00 91.50 136 VAL A O 1
ATOM 1150 N N . ILE A 1 137 ? 24.523 6.710 -22.623 1.00 92.94 137 ILE A N 1
ATOM 1151 C CA . ILE A 1 137 ? 25.071 7.486 -23.742 1.00 92.94 137 ILE A CA 1
ATOM 1152 C C . ILE A 1 137 ? 24.179 7.347 -24.977 1.00 92.94 137 ILE A C 1
ATOM 1154 O O . ILE A 1 137 ? 23.870 8.349 -25.617 1.00 92.94 137 ILE A O 1
ATOM 1158 N N . PHE A 1 138 ? 23.721 6.137 -25.298 1.00 93.62 138 PHE A N 1
ATOM 1159 C CA . PHE A 1 138 ? 22.836 5.905 -26.437 1.00 93.62 138 PHE A CA 1
ATOM 1160 C C . PHE A 1 138 ? 21.509 6.661 -26.300 1.00 93.62 138 PHE A C 1
ATOM 1162 O O . PHE A 1 138 ? 21.076 7.318 -27.247 1.00 93.62 138 PHE A O 1
ATOM 1169 N N . VAL A 1 139 ? 20.902 6.642 -25.109 1.00 95.44 139 VAL A N 1
ATOM 1170 C CA . VAL A 1 139 ? 19.686 7.417 -24.819 1.00 95.44 139 VAL A CA 1
ATOM 1171 C C . VAL A 1 139 ? 19.940 8.915 -25.009 1.00 95.44 139 VAL A C 1
ATOM 1173 O O . VAL A 1 139 ? 19.175 9.573 -25.713 1.00 95.44 139 VAL A O 1
ATOM 1176 N N . ILE A 1 140 ? 21.040 9.450 -24.476 1.00 94.38 140 ILE A N 1
ATOM 1177 C CA . ILE A 1 140 ? 21.397 10.870 -24.623 1.00 94.38 140 ILE A CA 1
ATOM 1178 C C . ILE A 1 140 ? 21.603 11.238 -26.097 1.00 94.38 140 ILE A C 1
ATOM 1180 O O . ILE A 1 140 ? 21.043 12.227 -26.565 1.00 94.38 140 ILE A O 1
ATOM 1184 N N . VAL A 1 141 ? 22.356 10.433 -26.850 1.00 91.88 141 VAL A N 1
ATOM 1185 C CA . VAL A 1 141 ? 22.595 10.653 -28.285 1.00 91.88 141 VAL A CA 1
ATOM 1186 C C . VAL A 1 141 ? 21.282 10.619 -29.061 1.00 91.88 141 VAL A C 1
ATOM 1188 O O . VAL A 1 141 ? 21.039 11.499 -29.883 1.00 91.88 141 VAL A O 1
ATOM 1191 N N . SER A 1 142 ? 20.399 9.662 -28.767 1.00 94.12 142 SER A N 1
ATOM 1192 C CA . SER A 1 142 ? 19.082 9.587 -29.403 1.00 94.12 142 SER A CA 1
ATOM 1193 C C . SER A 1 142 ? 18.236 10.830 -29.114 1.00 94.12 142 SER A C 1
ATOM 1195 O O . SER A 1 142 ? 17.616 11.370 -30.028 1.00 94.12 142 SER A O 1
ATOM 1197 N N . MET A 1 143 ? 18.288 11.351 -27.884 1.00 93.75 143 MET A N 1
ATOM 1198 C CA . MET A 1 143 ? 17.588 12.570 -27.486 1.00 93.75 143 MET A CA 1
ATOM 1199 C C . MET A 1 143 ? 18.142 13.800 -28.213 1.00 93.75 143 MET A C 1
ATOM 1201 O O . MET A 1 143 ? 17.370 14.607 -28.721 1.00 93.75 143 MET A O 1
ATOM 1205 N N . VAL A 1 144 ? 19.467 13.919 -28.345 1.00 89.44 144 VAL A N 1
ATOM 1206 C CA . VAL A 1 144 ? 20.107 15.002 -29.111 1.00 89.44 144 VAL A CA 1
ATOM 1207 C C . VAL A 1 144 ? 19.729 14.928 -30.590 1.00 89.44 144 VAL A C 1
ATOM 1209 O O . VAL A 1 144 ? 19.377 15.950 -31.171 1.00 89.44 144 VAL A O 1
ATOM 1212 N N . ILE A 1 145 ? 19.741 13.735 -31.193 1.00 85.62 145 ILE A N 1
ATOM 1213 C CA . ILE A 1 145 ? 19.332 13.528 -32.591 1.00 85.62 145 ILE A CA 1
ATOM 1214 C C . ILE A 1 145 ? 17.854 13.886 -32.782 1.00 85.62 145 ILE A C 1
ATOM 1216 O O . ILE A 1 145 ? 17.510 14.533 -33.770 1.00 85.62 145 ILE A O 1
ATOM 1220 N N . LEU A 1 146 ? 16.982 13.517 -31.842 1.00 84.44 146 LEU A N 1
ATOM 1221 C CA . LEU A 1 146 ? 15.562 13.882 -31.851 1.00 84.44 146 LEU A CA 1
ATOM 1222 C C . LEU A 1 146 ? 15.370 15.402 -31.769 1.00 84.44 146 LEU A C 1
ATOM 1224 O O . LEU A 1 146 ? 14.628 15.972 -32.572 1.00 84.44 146 LEU A O 1
ATOM 1228 N N . CYS A 1 147 ? 16.086 16.079 -30.870 1.00 83.06 147 CYS A N 1
ATOM 1229 C CA . CYS A 1 147 ? 16.054 17.538 -30.768 1.00 83.06 147 CYS A CA 1
ATOM 1230 C C . CYS A 1 147 ? 16.592 18.212 -32.040 1.00 83.06 147 CYS A C 1
ATOM 1232 O O . CYS A 1 147 ? 15.977 19.144 -32.552 1.00 83.06 147 CYS A O 1
ATOM 1234 N N . ALA A 1 148 ? 17.692 17.703 -32.597 1.00 76.44 148 ALA A N 1
ATOM 1235 C CA . ALA A 1 148 ? 18.296 18.196 -33.833 1.00 76.44 148 ALA A CA 1
ATOM 1236 C C . ALA A 1 148 ? 17.429 17.926 -35.075 1.00 76.44 148 ALA A C 1
ATOM 1238 O O . ALA A 1 148 ? 17.485 18.678 -36.041 1.00 76.44 148 ALA A O 1
ATOM 1239 N N . SER A 1 149 ? 16.612 16.870 -35.055 1.00 76.69 149 SER A N 1
ATOM 1240 C CA . SER A 1 149 ? 15.631 16.572 -36.110 1.00 76.69 149 SER A CA 1
ATOM 1241 C C . SER A 1 149 ? 14.389 17.460 -36.003 1.00 76.69 149 SER A C 1
ATOM 1243 O O . SER A 1 149 ? 13.736 17.727 -37.007 1.00 76.69 149 SER A O 1
ATOM 1245 N N . THR A 1 150 ? 14.075 17.932 -34.794 1.00 77.06 150 THR A N 1
ATOM 1246 C CA . THR A 1 150 ? 12.938 18.826 -34.520 1.00 77.06 150 THR A CA 1
ATOM 1247 C C . THR A 1 150 ? 13.294 20.302 -34.742 1.00 77.06 150 THR A C 1
ATOM 1249 O O . THR A 1 150 ? 12.413 21.113 -35.013 1.00 77.06 150 THR A O 1
ATOM 1252 N N . LEU A 1 151 ? 14.582 20.659 -34.689 1.00 68.19 151 LEU A N 1
ATOM 1253 C CA . LEU A 1 151 ? 15.098 21.982 -35.044 1.00 68.19 151 LEU A CA 1
ATOM 1254 C C . LEU A 1 151 ? 15.785 21.915 -36.421 1.00 68.19 151 LEU A C 1
ATOM 1256 O O . LEU A 1 151 ? 16.972 21.599 -36.489 1.00 68.19 151 LEU A O 1
ATOM 1260 N N . PRO A 1 152 ? 15.092 22.227 -37.532 1.00 57.84 152 PRO A N 1
ATOM 1261 C CA . PRO A 1 152 ? 15.641 22.081 -38.883 1.00 57.84 152 PRO A CA 1
ATOM 1262 C C . PRO A 1 152 ? 16.784 23.062 -39.228 1.00 57.84 152 PRO A C 1
ATOM 1264 O O . PRO A 1 152 ? 17.300 23.006 -40.340 1.00 57.84 152 PRO A O 1
ATOM 1267 N N . ASP A 1 153 ? 17.215 23.925 -38.301 1.00 56.09 153 ASP A N 1
ATOM 1268 C CA . ASP A 1 153 ? 18.100 25.070 -38.582 1.00 56.09 153 ASP A CA 1
ATOM 1269 C C . ASP A 1 153 ? 19.566 24.928 -38.125 1.00 56.09 153 ASP A C 1
ATOM 1271 O O . ASP A 1 153 ? 20.394 25.796 -38.405 1.00 56.09 153 ASP A O 1
ATOM 1275 N N . TRP A 1 154 ? 19.953 23.845 -37.441 1.00 55.53 154 TRP A N 1
ATOM 1276 C CA . TRP A 1 154 ? 21.315 23.746 -36.881 1.00 55.53 154 TRP A CA 1
ATOM 1277 C C . TRP A 1 154 ? 22.415 23.528 -37.938 1.00 55.53 154 TRP A C 1
ATOM 1279 O O . TRP A 1 154 ? 23.567 23.898 -37.704 1.00 55.53 154 TRP A O 1
ATOM 1289 N N . LYS A 1 155 ? 22.071 23.009 -39.129 1.00 54.56 155 LYS A N 1
ATOM 1290 C CA . LYS A 1 155 ? 23.021 22.889 -40.253 1.00 54.56 155 LYS A CA 1
ATOM 1291 C C . LYS A 1 155 ? 23.545 24.246 -40.727 1.00 54.56 155 LYS A C 1
ATOM 1293 O O . LYS A 1 155 ? 24.654 24.313 -41.246 1.00 54.56 155 LYS A O 1
ATOM 1298 N N . THR A 1 156 ? 22.783 25.315 -40.502 1.00 52.19 156 THR A N 1
ATOM 1299 C CA . THR A 1 156 ? 23.190 26.686 -40.814 1.00 52.19 156 THR A CA 1
ATOM 1300 C C . THR A 1 156 ? 24.189 27.211 -39.775 1.00 52.19 156 THR A C 1
ATOM 1302 O O . THR A 1 156 ? 25.070 27.994 -40.107 1.00 52.19 156 THR A O 1
ATOM 1305 N N . ALA A 1 157 ? 24.125 26.769 -38.515 1.00 52.28 157 ALA A N 1
ATOM 1306 C CA . ALA A 1 157 ? 25.049 27.215 -37.468 1.00 52.28 157 ALA A CA 1
ATOM 1307 C C . ALA A 1 157 ? 26.437 26.556 -37.576 1.00 52.28 157 ALA A C 1
ATOM 1309 O O . ALA A 1 157 ? 27.445 27.228 -37.381 1.00 52.28 157 ALA A O 1
ATOM 1310 N N . GLU A 1 158 ? 26.514 25.274 -37.946 1.00 54.78 158 GLU A N 1
ATOM 1311 C CA . GLU A 1 158 ? 27.801 24.578 -38.109 1.00 54.78 158 GLU A CA 1
ATOM 1312 C C . GLU A 1 158 ? 28.566 25.060 -39.356 1.00 54.78 158 GLU A C 1
ATOM 1314 O O . GLU A 1 158 ? 29.784 25.229 -39.297 1.00 54.78 158 GLU A O 1
ATOM 1319 N N . SER A 1 159 ? 27.866 25.395 -40.454 1.00 54.97 159 SER A N 1
ATOM 1320 C CA . SER A 1 159 ? 28.501 26.060 -41.601 1.00 54.97 159 SER A CA 1
ATOM 1321 C C . SER A 1 159 ? 29.030 27.443 -41.226 1.00 54.97 159 SER A C 1
ATOM 1323 O O . SER A 1 159 ? 30.151 27.765 -41.600 1.00 54.97 159 SER A O 1
ATOM 1325 N N . ASN A 1 160 ? 28.288 28.214 -40.422 1.00 51.38 160 ASN A N 1
ATOM 1326 C CA . ASN A 1 160 ? 28.731 29.527 -39.948 1.00 51.38 160 ASN A CA 1
ATOM 1327 C C . ASN A 1 160 ? 29.958 29.437 -39.022 1.00 51.38 160 ASN A C 1
ATOM 1329 O O . ASN A 1 160 ? 30.852 30.264 -39.140 1.00 51.38 160 ASN A O 1
ATOM 1333 N N . ILE A 1 161 ? 30.067 28.417 -38.162 1.00 57.38 161 ILE A N 1
ATOM 1334 C CA . ILE A 1 161 ? 31.243 28.227 -37.291 1.00 57.38 161 ILE A CA 1
ATOM 1335 C C . ILE A 1 161 ? 32.473 27.789 -38.105 1.00 57.38 161 ILE A C 1
ATOM 1337 O O . ILE A 1 161 ? 33.572 28.291 -37.876 1.00 57.38 161 ILE A O 1
ATOM 1341 N N . VAL A 1 162 ? 32.309 26.896 -39.090 1.00 55.94 162 VAL A N 1
ATOM 1342 C CA . VAL A 1 162 ? 33.398 26.491 -40.005 1.00 55.94 162 VAL A CA 1
ATOM 1343 C C . VAL A 1 162 ? 33.828 27.651 -40.921 1.00 55.94 162 VAL A C 1
ATOM 1345 O O . VAL A 1 162 ? 34.999 27.748 -41.295 1.00 55.94 162 VAL A O 1
ATOM 1348 N N . GLU A 1 163 ? 32.908 28.547 -41.276 1.00 54.34 163 GLU A N 1
ATOM 1349 C CA . GLU A 1 163 ? 33.164 29.739 -42.091 1.00 54.34 163 GLU A CA 1
ATOM 1350 C C . GLU A 1 163 ? 33.821 30.867 -41.275 1.00 54.34 163 GLU A C 1
ATOM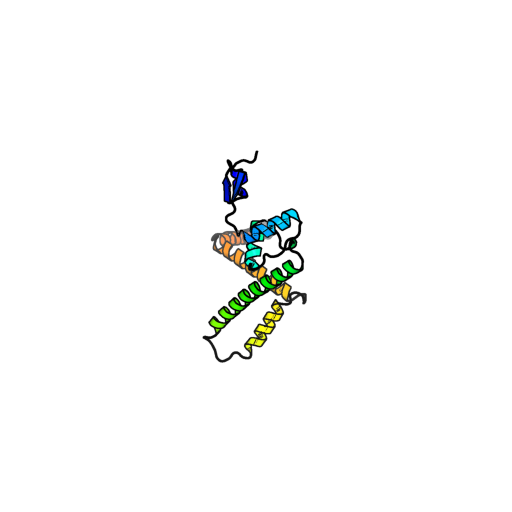 1352 O O . GLU A 1 163 ? 34.777 31.483 -41.750 1.00 54.34 163 GLU A O 1
ATOM 1357 N N . GLU A 1 164 ? 33.431 31.043 -40.010 1.00 52.59 164 GLU A N 1
ATOM 1358 C CA . GLU A 1 164 ? 34.077 31.953 -39.056 1.00 52.59 164 GLU A CA 1
ATOM 1359 C C . GLU A 1 164 ? 35.511 31.504 -38.736 1.00 52.59 164 GLU A C 1
ATOM 1361 O O . GLU A 1 164 ? 36.432 32.320 -38.778 1.00 52.59 164 GLU A O 1
ATOM 1366 N N . HIS A 1 165 ? 35.742 30.196 -38.552 1.00 52.16 165 HIS A N 1
ATOM 1367 C CA . HIS A 1 165 ? 37.085 29.646 -38.331 1.00 52.16 165 HIS A CA 1
ATOM 1368 C C . HIS A 1 165 ? 37.991 29.754 -39.572 1.00 52.16 165 HIS A C 1
ATOM 1370 O O . HIS A 1 165 ? 39.204 29.899 -39.446 1.00 52.16 165 HIS A O 1
ATOM 1376 N N . ARG A 1 166 ? 37.420 29.725 -40.787 1.00 49.31 166 ARG A N 1
ATOM 1377 C CA . ARG A 1 166 ? 38.157 29.960 -42.044 1.00 49.31 166 ARG A CA 1
ATOM 1378 C C . ARG A 1 166 ? 38.479 31.450 -42.251 1.00 49.31 166 ARG A C 1
ATOM 1380 O O . ARG A 1 166 ? 39.490 31.779 -42.880 1.00 49.31 166 ARG A O 1
ATOM 1387 N N . TYR A 1 167 ? 37.652 32.351 -41.719 1.00 46.28 167 TYR A N 1
ATOM 1388 C CA . TYR A 1 167 ? 37.870 33.799 -41.765 1.00 46.28 167 TYR A CA 1
ATOM 1389 C C . TYR A 1 167 ? 38.943 34.258 -40.763 1.00 46.28 167 TYR A C 1
ATOM 1391 O O . TYR A 1 167 ? 39.788 35.085 -41.110 1.00 46.28 167 TYR A O 1
ATOM 1399 N N . THR A 1 168 ? 38.973 33.682 -39.558 1.00 54.81 168 THR A N 1
ATOM 1400 C CA . THR A 1 168 ? 40.000 33.979 -38.544 1.00 54.81 168 THR A CA 1
ATOM 1401 C C . THR A 1 168 ? 41.380 33.431 -38.927 1.00 54.81 168 THR A C 1
ATOM 1403 O O . THR A 1 168 ? 42.359 34.170 -38.821 1.00 54.81 168 THR A O 1
ATOM 1406 N N . ASP A 1 169 ? 41.468 32.229 -39.511 1.00 50.50 169 ASP A N 1
ATOM 1407 C CA . ASP A 1 169 ? 42.738 31.672 -40.029 1.00 50.50 169 ASP A CA 1
ATOM 1408 C C . ASP A 1 169 ? 43.325 32.504 -41.189 1.00 50.50 169 ASP A C 1
ATOM 1410 O O . ASP A 1 169 ? 44.542 32.616 -41.362 1.00 50.50 169 ASP A O 1
ATOM 1414 N N . SER A 1 170 ? 42.459 33.147 -41.981 1.00 51.75 170 SER A N 1
ATOM 1415 C CA . SER A 1 170 ? 42.872 34.019 -43.090 1.00 51.75 170 SER A CA 1
ATOM 1416 C C . SER A 1 170 ? 43.436 35.368 -42.620 1.00 51.75 170 SER A C 1
ATOM 1418 O O . SER A 1 170 ? 44.143 36.032 -43.382 1.00 51.75 170 SER A O 1
ATOM 1420 N N . LEU A 1 171 ? 43.153 35.781 -41.379 1.00 54.19 171 LEU A N 1
ATOM 1421 C CA . LEU A 1 171 ? 43.638 37.034 -40.791 1.00 54.19 171 LEU A CA 1
ATOM 1422 C C . LEU A 1 171 ? 44.944 36.870 -39.992 1.00 54.19 171 LEU A C 1
ATOM 1424 O O . LEU A 1 171 ? 45.672 37.851 -39.842 1.00 54.19 171 LEU A O 1
ATOM 1428 N N . GLU A 1 172 ? 45.300 35.658 -39.550 1.00 46.03 172 GLU A N 1
ATOM 1429 C CA . GLU A 1 172 ? 46.539 35.405 -38.788 1.00 46.03 172 GLU A CA 1
ATOM 1430 C C . GLU A 1 172 ? 47.786 35.099 -39.642 1.00 46.03 172 GLU A C 1
ATOM 1432 O O . GLU A 1 172 ? 48.894 35.033 -39.108 1.00 46.03 172 GLU A O 1
ATOM 1437 N N . HIS A 1 173 ? 47.676 34.994 -40.973 1.00 44.53 173 HIS A N 1
ATOM 1438 C CA . HIS A 1 173 ? 48.845 34.890 -41.860 1.00 44.53 173 HIS A CA 1
ATOM 1439 C C . HIS A 1 173 ? 49.126 36.205 -42.612 1.00 44.53 173 HIS A C 1
ATOM 1441 O O . HIS A 1 173 ? 48.626 36.414 -43.723 1.00 44.53 173 HIS A O 1
ATOM 1447 N N . PRO A 1 174 ? 50.021 37.086 -42.111 1.00 45.16 174 PRO A N 1
ATOM 1448 C CA . PRO A 1 174 ? 50.466 38.277 -42.827 1.00 45.16 174 PRO A CA 1
ATOM 1449 C C . PRO A 1 174 ? 51.508 37.902 -43.897 1.00 45.16 174 PRO A C 1
ATOM 1451 O O . PRO A 1 174 ? 52.602 38.466 -43.958 1.00 45.16 174 PRO A O 1
ATOM 1454 N N . SER A 1 175 ? 51.194 36.942 -44.766 1.00 50.03 175 SER A N 1
ATOM 1455 C CA . SER A 1 175 ? 52.048 36.581 -45.907 1.00 50.03 175 SER A CA 1
ATOM 1456 C C . SER A 1 175 ? 51.782 37.480 -47.121 1.00 50.03 175 SER A C 1
ATOM 1458 O O . SER A 1 175 ? 52.659 37.663 -47.965 1.00 50.03 175 SER A O 1
ATOM 1460 N N . GLY A 1 176 ? 50.615 38.132 -47.176 1.00 49.12 176 GLY A N 1
ATOM 1461 C CA . GLY A 1 176 ? 50.265 39.078 -48.243 1.00 49.12 176 GLY A CA 1
ATOM 1462 C C . GLY A 1 176 ? 50.955 40.445 -48.132 1.00 49.12 176 GLY A C 1
ATOM 1463 O O . GLY A 1 176 ? 51.314 41.043 -49.146 1.00 49.12 176 GLY A O 1
ATOM 1464 N N . MET A 1 177 ? 51.218 40.934 -46.914 1.00 44.50 177 MET A N 1
ATOM 1465 C CA . MET A 1 177 ? 51.813 42.267 -46.714 1.00 44.50 177 MET A CA 1
ATOM 1466 C C . MET A 1 177 ? 53.320 42.302 -46.994 1.00 44.50 177 MET A C 1
ATOM 1468 O O . MET A 1 177 ? 53.831 43.304 -47.494 1.00 44.50 177 MET A O 1
ATOM 1472 N N . ARG A 1 178 ? 54.033 41.190 -46.765 1.00 47.88 178 ARG A N 1
ATOM 1473 C CA . ARG A 1 178 ? 55.469 41.083 -47.079 1.00 47.88 178 ARG A CA 1
ATOM 1474 C C . ARG A 1 178 ? 55.727 41.111 -48.589 1.00 47.88 178 ARG A C 1
ATOM 1476 O O . ARG A 1 178 ? 56.708 41.708 -49.023 1.00 47.88 178 ARG A O 1
ATOM 1483 N N . SER A 1 179 ? 54.816 40.558 -49.399 1.00 48.84 179 SER A N 1
ATOM 1484 C CA . SER A 1 179 ? 54.961 40.576 -50.862 1.00 48.84 179 SER A CA 1
ATOM 1485 C C . SER A 1 179 ? 54.766 41.971 -51.468 1.00 48.84 179 SER A C 1
ATOM 1487 O O . SER A 1 179 ? 55.491 42.324 -52.400 1.00 48.84 179 SER A O 1
ATOM 1489 N N . CYS A 1 180 ? 53.848 42.786 -50.938 1.00 50.12 180 CYS A N 1
ATOM 1490 C CA . CYS A 1 180 ? 53.643 44.153 -51.430 1.00 50.12 180 CYS A CA 1
ATOM 1491 C C . CYS A 1 180 ? 54.798 45.094 -51.059 1.00 50.12 180 CYS A C 1
ATOM 1493 O O . CYS A 1 180 ? 55.208 45.907 -51.887 1.00 50.12 180 CYS A O 1
ATOM 1495 N N . VAL A 1 181 ? 55.367 44.955 -49.857 1.00 54.81 181 VAL A N 1
ATOM 1496 C CA . VAL A 1 181 ? 56.515 45.773 -49.429 1.00 54.81 181 VAL A CA 1
ATOM 1497 C C . VAL A 1 181 ? 57.783 45.396 -50.206 1.00 54.81 181 VAL A C 1
ATOM 1499 O O . VAL A 1 181 ? 58.496 46.288 -50.664 1.00 54.81 181 VAL A O 1
ATOM 1502 N N . GLN A 1 182 ? 58.020 44.101 -50.462 1.00 54.78 182 GLN A N 1
ATOM 1503 C CA . GLN A 1 182 ? 59.169 43.649 -51.256 1.00 54.78 182 GLN A CA 1
ATOM 1504 C C . GLN A 1 182 ? 59.072 44.093 -52.726 1.00 54.78 182 GLN A C 1
ATOM 1506 O O . GLN A 1 182 ? 60.043 44.601 -53.278 1.00 54.78 182 GLN A O 1
ATOM 1511 N N . LYS A 1 183 ? 57.881 44.020 -53.344 1.00 56.19 183 LYS A N 1
ATOM 1512 C CA . LYS A 1 183 ? 57.673 44.498 -54.726 1.00 56.19 183 LYS A CA 1
ATOM 1513 C C . LYS A 1 183 ? 57.866 46.013 -54.877 1.00 56.19 183 LYS A C 1
ATOM 1515 O O . LYS A 1 183 ? 58.328 46.455 -55.925 1.00 56.19 183 LYS A O 1
ATOM 1520 N N . GLN A 1 184 ? 57.545 46.806 -53.851 1.00 52.94 184 GLN A N 1
ATOM 1521 C CA . GLN A 1 184 ? 57.800 48.255 -53.848 1.00 52.94 184 GLN A CA 1
ATOM 1522 C C . GLN A 1 184 ? 59.289 48.590 -53.640 1.00 52.94 184 GLN A C 1
ATOM 1524 O O . GLN A 1 184 ? 59.800 49.522 -54.261 1.00 52.94 184 GLN A O 1
ATOM 1529 N N . LEU A 1 185 ? 60.012 47.807 -52.830 1.00 52.31 185 LEU A N 1
ATOM 1530 C CA . LEU A 1 185 ? 61.467 47.932 -52.665 1.00 52.31 185 LEU A CA 1
ATOM 1531 C C . LEU A 1 185 ? 62.233 47.544 -53.945 1.00 52.31 185 LEU A C 1
ATOM 1533 O O . LEU A 1 185 ? 63.135 48.275 -54.358 1.00 52.31 185 LEU A O 1
ATOM 1537 N N . ASP A 1 186 ? 61.817 46.478 -54.632 1.00 52.91 186 ASP A N 1
ATOM 1538 C CA . ASP A 1 186 ? 62.457 45.994 -55.866 1.00 52.91 186 ASP A CA 1
ATOM 1539 C C . ASP A 1 186 ? 62.181 46.890 -57.093 1.00 52.91 186 ASP A C 1
ATOM 1541 O O . ASP A 1 186 ? 62.956 46.894 -58.055 1.00 52.91 186 ASP A O 1
ATOM 1545 N N . ALA A 1 187 ? 61.087 47.662 -57.073 1.00 55.19 187 ALA A N 1
ATOM 1546 C CA . ALA A 1 187 ? 60.757 48.646 -58.108 1.00 55.19 187 ALA A CA 1
ATOM 1547 C C . ALA A 1 187 ? 61.540 49.963 -57.953 1.00 55.19 187 ALA A C 1
ATOM 1549 O O . ALA A 1 187 ? 61.770 50.661 -58.940 1.00 55.19 187 ALA A O 1
ATOM 1550 N N . LYS A 1 188 ? 61.988 50.296 -56.734 1.00 52.28 188 LYS A N 1
ATOM 1551 C CA . LYS A 1 188 ? 62.753 51.522 -56.454 1.00 52.28 188 LYS A CA 1
ATOM 1552 C C . LYS A 1 188 ? 64.257 51.381 -56.725 1.00 52.28 188 LYS A C 1
ATOM 1554 O O . LYS A 1 188 ? 64.907 52.385 -56.969 1.00 52.28 188 LYS A O 1
ATOM 1559 N N . GLN A 1 189 ? 64.790 50.157 -56.735 1.00 55.81 189 GLN A N 1
ATOM 1560 C CA . GLN A 1 189 ? 66.195 49.853 -57.071 1.00 55.81 189 GLN A CA 1
ATOM 1561 C C . GLN A 1 189 ? 66.437 49.647 -58.583 1.00 55.81 189 GLN A C 1
ATOM 1563 O O . GLN A 1 189 ? 67.551 49.350 -59.003 1.00 55.81 189 GLN A O 1
ATOM 1568 N N . ARG A 1 190 ? 65.390 49.774 -59.413 1.00 57.59 190 ARG A N 1
ATOM 1569 C CA . ARG A 1 190 ? 65.441 49.662 -60.885 1.00 57.59 190 ARG A CA 1
ATOM 1570 C C . ARG A 1 190 ? 65.168 50.992 -61.608 1.00 57.59 190 ARG A C 1
ATOM 1572 O O . ARG A 1 190 ? 64.707 50.992 -62.750 1.00 57.59 190 ARG A O 1
ATOM 1579 N N . LYS A 1 191 ? 65.463 52.115 -60.951 1.00 50.91 191 LYS A N 1
ATOM 1580 C CA . LYS A 1 191 ? 65.612 53.441 -61.561 1.00 50.91 191 LYS A CA 1
ATOM 1581 C C . LYS A 1 191 ? 66.897 54.084 -61.075 1.00 50.91 191 LYS A C 1
ATOM 1583 O O . LYS A 1 191 ? 67.133 54.012 -59.852 1.00 50.91 191 LYS A O 1
#

Secondary structure (DSSP, 8-state):
---HHHHHTT-SEEETTTTEEE--S-HHHHHHHHHHHHHS-B-PPTTS-HHHHHHHHHHTT--GGGB-HHHHHHHHHHHHHHHHHHHHHHHHHHHHTTTTS-S--TTHHHHHHHHHHHHH-TTSTTHHHHHHHHHHHHHHHHHHHHHHHH-TTHHHHHHHHHHHHHHHHHHS-THHHHHHHHHHHHHHTT-

InterPro domains:
  IPR003131 Potassium channel tetramerisation-type BTB domain [PF02214] (9-70)
  IPR003969 Potassium channel, voltage dependent, Kv6 [PR01492] (5-17)
  IPR003969 Potassium channel, voltage dependent, Kv6 [PR01492] (40-56)
  IPR003969 Potassium channel, voltage dependent, Kv6 [PR01492] (59-74)
  IPR011333 SKP1/BTB/POZ domain superfamily [G3DSA:3.30.710.10] (3-85)
  IPR011333 SKP1/BTB/POZ domain superfamily [SSF54695] (10-81)
  IPR027359 Voltage-dependent channel domain superfamily [G3DSA:1.20.120.350] (97-189)
  IPR028325 Voltage-gated potassium channel [PTHR11537] (6-165)

Foldseek 3Di:
DDDPVNLCVLAVDADPVVRDGHHPADPQLVVQVVVCVVPVEHADRPPDDLVNSVVVCVSVVHDLVSYDPVSSVVSVVVVVVVVVVVVVVVVVVVVVVVVVDDPPPPVPVVVVVVVVVVVVDCPPPDPNVVVVVVVVVVVVVVVVVVVCVVVVCVVVVVVVVVVVVVVVVVVPDPPVVVVVVVVVVVVVVVD

Radius of gyration: 36.94 Å; chains: 1; bounding box: 92×80×84 Å

Sequence (191 aa):
CASEREVLEVCDDYDRERNEFFFDRHSEAFGFIMLYVKYGKLRFVPHMCELSFYNEMIYWGLESSHLEFCCQRRLDDRMSDTYTHFTEEHHKTADEFRTEESTNGKRDSKWLERMRRTFEEPTSSLAAQILASVSVIFVIVSMVILCASTLPDWKTAESNIVEEHRYTDSLEHPSGMRSCVQKQLDAKQRK

Organism: Cirrhinus mrigala (NCBI:txid683832)